Protein AF-0000000067761133 (afdb_homodimer)

Radius of gyration: 25.29 Å; Cα contacts (8 Å, |Δi|>4): 542; chains: 2; bounding box: 42×92×56 Å

Structure (mmCIF, N/CA/C/O backbone):
data_AF-0000000067761133-model_v1
#
loop_
_entity.id
_entity.type
_entity.pdbx_description
1 polymer 'CASP-like protein'
#
loop_
_atom_site.group_PDB
_atom_site.id
_atom_site.type_symbol
_atom_site.label_atom_id
_atom_site.label_alt_id
_atom_site.label_comp_id
_atom_site.label_asym_id
_atom_site.label_entity_id
_atom_site.label_seq_id
_atom_site.pdbx_PDB_ins_code
_atom_site.Cartn_x
_atom_site.Cartn_y
_atom_site.Cartn_z
_atom_site.occupancy
_atom_site.B_iso_or_equiv
_atom_site.auth_seq_id
_atom_site.auth_comp_id
_atom_site.auth_asym_id
_atom_site.auth_atom_id
_atom_site.pdbx_PDB_model_num
ATOM 1 N N . MET A 1 1 ? 1.058 47.219 34.031 1 55.81 1 MET A N 1
ATOM 2 C CA . MET A 1 1 ? 2.361 46.844 33.5 1 55.81 1 MET A CA 1
ATOM 3 C C . MET A 1 1 ? 2.658 45.375 33.75 1 55.81 1 MET A C 1
ATOM 5 O O . MET A 1 1 ? 3.236 44.688 32.906 1 55.81 1 MET A O 1
ATOM 9 N N . MET A 1 2 ? 2.248 44.812 34.844 1 62.28 2 MET A N 1
ATOM 10 C CA . MET A 1 2 ? 2.594 43.469 35.281 1 62.28 2 MET A CA 1
ATOM 11 C C . MET A 1 2 ? 1.785 42.438 34.5 1 62.28 2 MET A C 1
ATOM 13 O O . MET A 1 2 ? 2.305 41.375 34.156 1 62.28 2 MET A O 1
ATOM 17 N N . LYS A 1 3 ? 0.578 42.625 34.188 1 67.19 3 LYS A N 1
ATOM 18 C CA . LYS A 1 3 ? -0.243 41.688 33.469 1 67.19 3 LYS A CA 1
ATOM 19 C C . LYS A 1 3 ? 0.212 41.531 32 1 67.19 3 LYS A C 1
ATOM 21 O O . LYS A 1 3 ? 0.227 40.438 31.453 1 67.19 3 LYS A O 1
ATOM 26 N N . ALA A 1 4 ? 0.588 42.594 31.406 1 67.94 4 ALA A N 1
ATOM 27 C CA . ALA A 1 4 ? 1.084 42.562 30.031 1 67.94 4 ALA A CA 1
ATOM 28 C C . ALA A 1 4 ? 2.387 41.781 29.938 1 67.94 4 ALA A C 1
ATOM 30 O O . ALA A 1 4 ? 2.598 41.031 28.984 1 67.94 4 ALA A O 1
ATOM 31 N N . VAL A 1 5 ? 3.203 41.875 30.953 1 64.62 5 VAL A N 1
ATOM 32 C CA . VAL A 1 5 ? 4.48 41.188 30.969 1 64.62 5 VAL A CA 1
ATOM 33 C C . VAL A 1 5 ? 4.246 39.688 31.156 1 64.62 5 VAL A C 1
ATOM 35 O O . VAL A 1 5 ? 4.918 38.875 30.531 1 64.62 5 VAL A O 1
ATOM 38 N N . SER A 1 6 ? 3.18 39.281 31.844 1 66.44 6 SER A N 1
ATOM 39 C CA . SER A 1 6 ? 2.912 37.875 32.094 1 66.44 6 SER A CA 1
ATOM 40 C C . SER A 1 6 ? 2.365 37.188 30.844 1 66.44 6 SER A C 1
ATOM 42 O O . SER A 1 6 ? 2.699 36.031 30.562 1 66.44 6 SER A O 1
ATOM 44 N N . ILE A 1 7 ? 1.534 37.969 30.141 1 65.88 7 ILE A N 1
ATOM 45 C CA . ILE A 1 7 ? 0.991 37.406 28.906 1 65.88 7 ILE A CA 1
ATOM 46 C C . ILE A 1 7 ? 2.104 37.281 27.859 1 65.88 7 ILE A C 1
ATOM 48 O O . ILE A 1 7 ? 2.182 36.281 27.156 1 65.88 7 ILE A O 1
ATOM 52 N N . GLU A 1 8 ? 2.924 38.344 27.812 1 60.81 8 GLU A N 1
ATOM 53 C CA . GLU A 1 8 ? 4.059 38.281 26.891 1 60.81 8 GLU A CA 1
ATOM 54 C C . GLU A 1 8 ? 5.027 37.188 27.281 1 60.81 8 GLU A C 1
ATOM 56 O O . GLU A 1 8 ? 5.562 36.5 26.422 1 60.81 8 GLU A O 1
ATOM 61 N N . SER A 1 9 ? 5.23 37 28.594 1 63.69 9 SER A N 1
ATOM 62 C CA . SER A 1 9 ? 6.098 35.938 29.078 1 63.69 9 SER A CA 1
ATOM 63 C C . SER A 1 9 ? 5.492 34.562 28.828 1 63.69 9 SER A C 1
ATOM 65 O O . SER A 1 9 ? 6.203 33.625 28.469 1 63.69 9 SER A O 1
ATOM 67 N N . GLY A 1 10 ? 4.203 34.406 28.906 1 57.81 10 GLY A N 1
ATOM 68 C CA . GLY A 1 10 ? 3.514 33.156 28.641 1 57.81 10 GLY A CA 1
ATOM 69 C C . GLY A 1 10 ? 3.527 32.781 27.172 1 57.81 10 GLY A C 1
ATOM 70 O O . GLY A 1 10 ? 3.744 31.609 26.828 1 57.81 10 GLY A O 1
ATOM 71 N N . GLU A 1 11 ? 3.236 33.844 26.422 1 59.97 11 GLU A N 1
ATOM 72 C CA . GLU A 1 11 ? 3.297 33.625 24.969 1 59.97 11 GLU A CA 1
ATOM 73 C C . GLU A 1 11 ? 4.719 33.312 24.516 1 59.97 11 GLU A C 1
ATOM 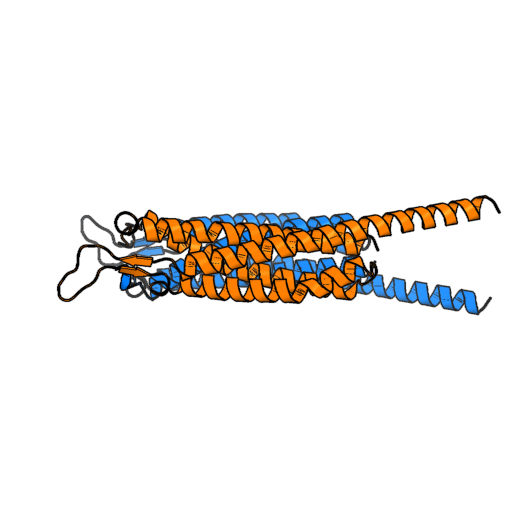75 O O . GLU A 1 11 ? 4.926 32.469 23.641 1 59.97 11 GLU A O 1
ATOM 80 N N . ALA A 1 12 ? 5.645 34.031 25.141 1 60.53 12 ALA A N 1
ATOM 81 C CA . ALA A 1 12 ? 7.055 33.781 24.859 1 60.53 12 ALA A CA 1
ATOM 82 C C . ALA A 1 12 ? 7.453 32.375 25.328 1 60.53 12 ALA A C 1
ATOM 84 O O . ALA A 1 12 ? 8.188 31.672 24.625 1 60.53 12 ALA A O 1
ATOM 85 N N . SER A 1 13 ? 6.996 31.984 26.484 1 58.62 13 SER A N 1
ATOM 86 C CA . SER A 1 13 ? 7.305 30.656 27 1 58.62 13 SER A CA 1
ATOM 87 C C . SER A 1 13 ? 6.668 29.562 26.141 1 58.62 13 SER A C 1
ATOM 8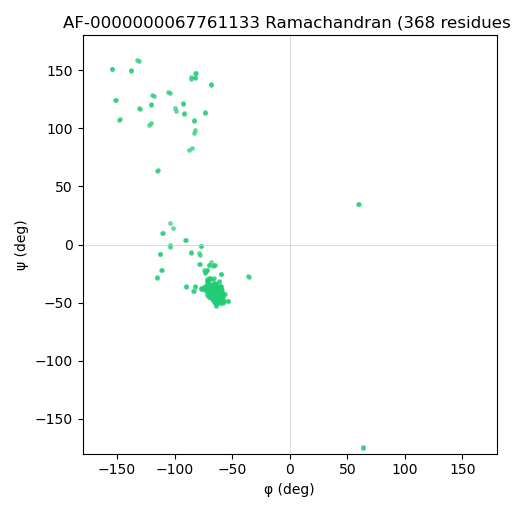9 O O . SER A 1 13 ? 7.293 28.531 25.875 1 58.62 13 SER A O 1
ATOM 91 N N . LYS A 1 14 ? 5.449 29.812 25.734 1 61.28 14 LYS A N 1
ATOM 92 C CA . LYS A 1 14 ? 4.785 28.859 24.844 1 61.28 14 LYS A CA 1
ATOM 93 C C . LYS A 1 14 ? 5.477 28.812 23.484 1 61.28 14 LYS A C 1
ATOM 95 O O . LYS A 1 14 ? 5.641 27.734 22.906 1 61.28 14 LYS A O 1
ATOM 100 N N . ALA A 1 15 ? 5.875 29.938 23.094 1 59.31 15 ALA A N 1
ATOM 101 C CA . ALA A 1 15 ? 6.594 29.984 21.828 1 59.31 15 ALA A CA 1
ATOM 102 C C . ALA A 1 15 ? 7.934 29.266 21.922 1 59.31 15 ALA A C 1
ATOM 104 O O . ALA A 1 15 ? 8.312 28.516 21.016 1 59.31 15 ALA A O 1
ATOM 105 N N . ILE A 1 16 ? 8.648 29.5 23.016 1 57.94 16 ILE A N 1
ATOM 106 C CA . ILE A 1 16 ? 9.922 28.812 23.25 1 57.94 16 ILE A CA 1
ATOM 107 C C . ILE A 1 16 ? 9.695 27.312 23.359 1 57.94 16 ILE A C 1
ATOM 109 O O . ILE A 1 16 ? 10.469 26.516 22.828 1 57.94 16 ILE A O 1
ATOM 113 N N . GLY A 1 17 ? 8.609 26.938 23.953 1 60.06 17 GLY A N 1
ATOM 114 C CA . GLY A 1 17 ? 8.242 25.547 24.062 1 60.06 17 GLY A CA 1
ATOM 115 C C . GLY A 1 17 ? 7.883 24.906 22.75 1 60.06 17 GLY A C 1
ATOM 116 O O . GLY A 1 17 ? 8.281 23.766 22.469 1 60.06 17 GLY A O 1
ATOM 117 N N . HIS A 1 18 ? 7.258 25.703 21.922 1 66.56 18 HIS A N 1
ATOM 118 C CA . HIS A 1 18 ? 6.871 25.203 20.609 1 66.56 18 HIS A CA 1
ATOM 119 C C . HIS A 1 18 ? 8.086 25.016 19.703 1 66.56 18 HIS A C 1
ATOM 121 O O . HIS A 1 18 ? 8.18 24.031 18.969 1 66.56 18 HIS A O 1
ATOM 127 N N . HIS A 1 19 ? 9.047 25.875 19.953 1 69.5 19 HIS A N 1
ATOM 128 C CA . HIS A 1 19 ? 10.25 25.797 19.125 1 69.5 19 HIS A CA 1
ATOM 129 C C . HIS A 1 19 ? 11.07 24.562 19.469 1 69.5 19 HIS A C 1
ATOM 131 O O . HIS A 1 19 ? 11.57 23.875 18.562 1 69.5 19 HIS A O 1
ATOM 137 N N . GLY A 1 20 ? 11.172 24.344 20.75 1 74.44 20 GLY A N 1
ATOM 138 C CA . GLY A 1 20 ? 11.898 23.156 21.188 1 74.44 20 GLY A CA 1
ATOM 139 C C . GLY A 1 20 ? 11.25 21.859 20.766 1 74.44 20 GLY A C 1
ATOM 140 O O . GLY A 1 20 ? 11.938 20.938 20.328 1 74.44 20 GLY A O 1
ATOM 141 N N . VAL A 1 21 ? 10.008 21.859 20.828 1 78.38 21 VAL A N 1
ATOM 142 C CA . VAL A 1 21 ? 9.273 20.656 20.453 1 78.38 21 VAL A CA 1
ATOM 143 C C . VAL A 1 21 ? 9.375 20.438 18.953 1 78.38 21 VAL A C 1
ATOM 145 O O . VAL A 1 21 ? 9.586 19.312 18.484 1 78.38 21 VAL A O 1
ATOM 148 N N . ASN A 1 22 ? 9.375 21.469 18.266 1 81.88 22 ASN A N 1
ATOM 149 C CA . ASN A 1 22 ? 9.469 21.359 16.812 1 81.88 22 ASN A CA 1
ATOM 150 C C . ASN A 1 22 ? 10.867 20.938 16.375 1 81.88 22 ASN A C 1
ATOM 152 O O . ASN A 1 22 ? 11.016 20.188 15.391 1 81.88 22 ASN A O 1
ATOM 156 N N . ARG A 1 23 ? 11.812 21.438 17.156 1 83.44 23 ARG A N 1
ATOM 157 C CA . ARG A 1 23 ? 13.164 20.984 16.859 1 83.44 23 ARG A CA 1
ATOM 158 C C . ARG A 1 23 ? 13.32 19.5 17.109 1 83.44 23 ARG A C 1
ATOM 160 O O . ARG A 1 23 ? 13.93 18.781 16.312 1 83.44 23 ARG A O 1
ATOM 167 N N . GLY A 1 24 ? 12.781 19.031 18.156 1 86.81 24 GLY A N 1
ATOM 168 C CA . GLY A 1 24 ? 12.789 17.609 18.453 1 86.81 24 GLY A CA 1
ATOM 169 C C . GLY A 1 24 ? 12.07 16.781 17.406 1 86.81 24 GLY A C 1
ATOM 170 O O . GLY A 1 24 ? 12.547 15.719 17.016 1 86.81 24 GLY A O 1
ATOM 171 N N . LEU A 1 25 ? 10.969 17.297 16.953 1 88.5 25 LEU A N 1
ATOM 172 C CA . LEU A 1 25 ? 10.211 16.609 15.906 1 88.5 25 LEU A CA 1
ATOM 173 C C . LEU A 1 25 ? 11.016 16.547 14.609 1 88.5 25 LEU A C 1
ATOM 175 O O . LEU A 1 25 ? 10.977 15.531 13.906 1 88.5 25 LEU A O 1
ATOM 179 N N . SER A 1 26 ? 11.703 17.547 14.43 1 87.94 26 SER A N 1
ATOM 180 C CA . SER A 1 26 ? 12.5 17.594 13.203 1 87.94 26 SER A CA 1
ATOM 181 C C . SER A 1 26 ? 13.68 16.625 13.281 1 87.94 26 SER A C 1
ATOM 183 O O . SER A 1 26 ? 14.062 16.031 12.281 1 87.94 26 SER A O 1
ATOM 185 N N . VAL A 1 27 ? 14.281 16.5 14.445 1 90.75 27 VAL A N 1
ATOM 186 C CA . VAL A 1 27 ? 15.359 15.539 14.633 1 90.75 27 VAL A CA 1
ATOM 187 C C . VAL A 1 27 ? 14.828 14.125 14.445 1 90.75 27 VAL A C 1
ATOM 189 O O . VAL A 1 27 ? 15.461 13.297 13.789 1 90.75 27 VAL A O 1
ATOM 192 N N . PHE A 1 28 ? 13.688 13.836 14.984 1 93.25 28 PHE A N 1
ATOM 193 C CA . PHE A 1 28 ? 13.055 12.531 14.828 1 93.25 28 PHE A CA 1
ATOM 194 C C . PHE A 1 28 ? 12.734 12.258 13.367 1 93.25 28 PHE A C 1
ATOM 196 O O . PHE A 1 28 ? 12.875 11.125 12.898 1 93.25 28 PHE A O 1
ATOM 203 N N . ASP A 1 29 ? 12.289 13.281 12.75 1 93.44 29 ASP A N 1
ATOM 204 C CA . ASP A 1 29 ? 12.031 13.172 11.32 1 93.44 29 ASP A CA 1
ATOM 205 C C . ASP A 1 29 ? 13.289 12.734 10.562 1 93.44 29 ASP A C 1
ATOM 207 O O . ASP A 1 29 ? 13.242 11.82 9.75 1 93.44 29 ASP A O 1
ATOM 211 N N . LEU A 1 30 ? 14.43 13.297 10.914 1 94.31 30 LEU A N 1
ATOM 212 C CA . LEU A 1 30 ? 15.695 12.984 10.266 1 94.31 30 LEU A CA 1
ATOM 213 C C . LEU A 1 30 ? 16.109 11.539 10.531 1 94.31 30 LEU A C 1
ATOM 215 O O . LEU A 1 30 ? 16.516 10.828 9.617 1 94.31 30 LEU A O 1
ATOM 219 N N . ILE A 1 31 ? 15.977 11.094 11.695 1 96.38 31 ILE A N 1
ATOM 220 C CA . ILE A 1 31 ? 16.344 9.742 12.078 1 96.38 31 ILE A CA 1
ATOM 221 C C . ILE A 1 31 ? 15.461 8.734 11.336 1 96.38 31 ILE A C 1
ATOM 223 O O . ILE A 1 31 ? 15.961 7.746 10.797 1 96.38 31 ILE A O 1
ATOM 227 N N . LEU A 1 32 ? 14.195 9.008 11.297 1 97.19 32 LEU A N 1
ATOM 228 C CA . LEU A 1 32 ? 13.266 8.102 10.633 1 97.19 32 LEU A CA 1
ATOM 229 C C . LEU A 1 32 ? 13.578 8.008 9.141 1 97.19 32 LEU A C 1
ATOM 231 O O . LEU A 1 32 ? 13.469 6.934 8.555 1 97.19 32 LEU A O 1
ATOM 235 N N . ARG A 1 33 ? 13.938 9.102 8.57 1 97.62 33 ARG A N 1
ATOM 236 C CA . ARG A 1 33 ? 14.273 9.086 7.148 1 97.62 33 ARG A CA 1
ATOM 237 C C . ARG A 1 33 ? 15.523 8.258 6.887 1 97.62 33 ARG A C 1
ATOM 239 O O . ARG A 1 33 ? 15.586 7.508 5.906 1 97.62 33 ARG A O 1
ATOM 246 N N . ILE A 1 34 ? 16.453 8.312 7.773 1 97.38 34 ILE A N 1
ATOM 247 C CA . ILE A 1 34 ? 17.688 7.527 7.633 1 97.38 34 ILE A CA 1
ATOM 248 C C . ILE A 1 34 ? 17.359 6.043 7.801 1 97.38 34 ILE A C 1
ATOM 250 O O . ILE A 1 34 ? 17.828 5.207 7.023 1 97.38 34 ILE A O 1
ATOM 254 N N . VAL A 1 35 ? 16.578 5.715 8.766 1 97.75 35 VAL A N 1
ATOM 255 C CA . VAL A 1 35 ? 16.156 4.332 8.984 1 97.75 35 VAL A CA 1
ATOM 256 C C . VAL A 1 35 ? 15.422 3.811 7.75 1 97.75 35 VAL A C 1
ATOM 258 O O . VAL A 1 35 ? 15.656 2.682 7.316 1 97.75 35 VAL A O 1
ATOM 261 N N . ALA A 1 36 ? 14.547 4.641 7.211 1 98.56 36 ALA A N 1
ATOM 262 C CA . ALA A 1 36 ? 13.789 4.246 6.027 1 98.56 36 ALA A CA 1
ATOM 263 C C . ALA A 1 36 ? 14.711 4.066 4.824 1 98.56 36 ALA A C 1
ATOM 265 O O . ALA A 1 36 ? 14.492 3.18 3.994 1 98.56 36 ALA A O 1
ATOM 266 N N . ILE A 1 37 ? 15.727 4.852 4.688 1 98.62 37 ILE A N 1
ATOM 267 C CA . ILE A 1 37 ? 16.719 4.711 3.629 1 98.62 37 ILE A CA 1
ATOM 268 C C . ILE A 1 37 ? 17.422 3.361 3.756 1 98.62 37 ILE A C 1
ATOM 270 O O . ILE A 1 37 ? 17.516 2.607 2.785 1 98.62 37 ILE A O 1
ATOM 274 N N . VAL A 1 38 ? 17.844 3.062 4.953 1 98.5 38 VAL A N 1
ATOM 275 C CA . VAL A 1 38 ? 18.547 1.802 5.191 1 98.5 38 VAL A CA 1
ATOM 276 C C . VAL A 1 38 ? 17.594 0.632 4.926 1 98.5 38 VAL A C 1
ATOM 278 O O . VAL A 1 38 ? 17.984 -0.354 4.293 1 98.5 38 VAL A O 1
ATOM 281 N N . GLY A 1 39 ? 16.391 0.746 5.391 1 98.5 39 GLY A N 1
ATOM 282 C CA . GLY A 1 39 ? 15.406 -0.309 5.172 1 98.5 39 GLY A CA 1
ATOM 283 C C . GLY A 1 39 ? 15.125 -0.571 3.705 1 98.5 39 GLY A C 1
ATOM 284 O O . GLY A 1 39 ? 15.133 -1.722 3.264 1 98.5 39 GLY A O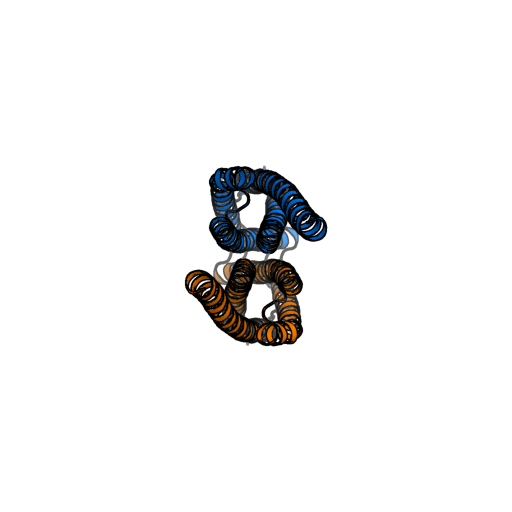 1
ATOM 285 N N . THR A 1 40 ? 14.844 0.483 2.943 1 98.69 40 THR A N 1
ATOM 286 C CA . THR A 1 40 ? 14.531 0.328 1.527 1 98.69 40 THR A CA 1
ATOM 287 C C . THR A 1 40 ? 15.75 -0.153 0.75 1 98.69 40 THR A C 1
ATOM 289 O O . THR A 1 40 ? 15.633 -0.983 -0.153 1 98.69 40 THR A O 1
ATOM 292 N N . LEU A 1 41 ? 16.906 0.333 1.086 1 98.62 41 LEU A N 1
ATOM 293 C CA . LEU A 1 41 ? 18.125 -0.093 0.42 1 98.62 41 LEU A CA 1
ATOM 294 C C . LEU A 1 41 ? 18.422 -1.563 0.705 1 98.62 41 LEU A C 1
ATOM 296 O O . LEU A 1 41 ? 18.703 -2.334 -0.215 1 98.62 41 LEU A O 1
ATOM 300 N N . ALA A 1 42 ? 18.359 -1.909 1.983 1 98.38 42 ALA A N 1
ATOM 301 C CA . ALA A 1 42 ? 18.609 -3.297 2.371 1 98.38 42 ALA A CA 1
ATOM 302 C C . ALA A 1 42 ? 17.609 -4.234 1.692 1 98.38 42 ALA A C 1
ATOM 304 O O . ALA A 1 42 ? 17.984 -5.316 1.231 1 98.38 42 ALA A O 1
ATOM 305 N N . GLY A 1 43 ? 16.328 -3.846 1.634 1 98.56 43 GLY A N 1
ATOM 306 C CA . GLY A 1 43 ? 15.32 -4.641 0.956 1 98.56 43 GLY A CA 1
ATOM 307 C C . GLY A 1 43 ? 15.594 -4.82 -0.525 1 98.56 43 GLY A C 1
ATOM 308 O O . GLY A 1 43 ? 15.508 -5.934 -1.049 1 98.56 43 GLY A O 1
ATOM 309 N N . ALA A 1 44 ? 15.938 -3.73 -1.177 1 98.56 44 ALA A N 1
ATOM 310 C CA . ALA A 1 44 ? 16.219 -3.773 -2.609 1 98.56 44 ALA A CA 1
ATOM 311 C C . ALA A 1 44 ? 17.422 -4.656 -2.908 1 98.56 44 ALA A C 1
ATOM 313 O O . ALA A 1 44 ? 17.375 -5.492 -3.816 1 98.56 44 ALA A O 1
ATOM 314 N N . VAL A 1 45 ? 18.469 -4.508 -2.143 1 98.25 45 VAL A N 1
ATOM 315 C CA . VAL A 1 45 ? 19.703 -5.262 -2.363 1 98.25 45 VAL A CA 1
ATOM 316 C C . VAL A 1 45 ? 19.453 -6.742 -2.076 1 98.25 45 VAL A C 1
ATOM 318 O O . VAL A 1 45 ? 19.844 -7.605 -2.867 1 98.25 45 VAL A O 1
ATOM 321 N N . ALA A 1 46 ? 18.781 -7.039 -0.976 1 98.19 46 ALA A N 1
ATOM 322 C CA . ALA A 1 46 ? 18.516 -8.43 -0.604 1 98.19 46 ALA A CA 1
ATOM 323 C C . ALA A 1 46 ? 17.656 -9.125 -1.66 1 98.19 46 ALA A C 1
ATOM 325 O O . ALA A 1 46 ? 17.953 -10.25 -2.061 1 98.19 46 ALA A O 1
ATOM 326 N N . MET A 1 47 ? 16.625 -8.516 -2.158 1 98.25 47 MET A N 1
ATOM 327 C CA . MET A 1 47 ? 15.781 -9.109 -3.193 1 98.25 47 MET A CA 1
ATOM 328 C C . MET A 1 47 ? 16.531 -9.188 -4.52 1 98.25 47 MET A C 1
ATOM 330 O O . MET A 1 47 ? 16.484 -10.21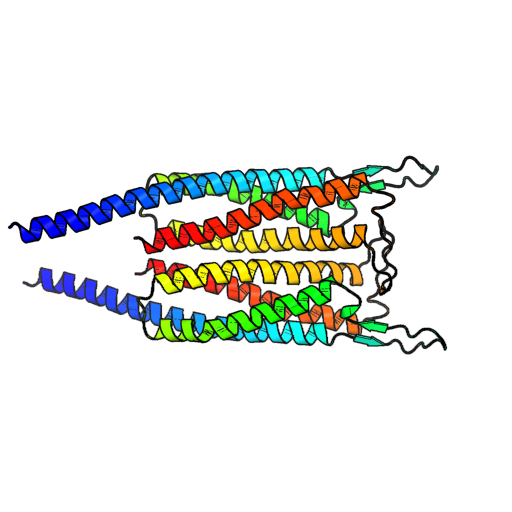9 -5.203 1 98.25 47 MET A O 1
ATOM 334 N N . GLY A 1 48 ? 17.188 -8.109 -4.832 1 97.88 48 GLY A N 1
ATOM 335 C CA . GLY A 1 48 ? 17.859 -8.023 -6.113 1 97.88 48 GLY A CA 1
ATOM 336 C C . GLY A 1 48 ? 19 -9.023 -6.254 1 97.88 48 GLY A C 1
ATOM 337 O O . GLY A 1 48 ? 19.469 -9.281 -7.363 1 97.88 48 GLY A O 1
ATOM 338 N N . THR A 1 49 ? 19.438 -9.531 -5.117 1 96.69 49 THR A N 1
ATOM 339 C CA . THR A 1 49 ? 20.516 -10.516 -5.152 1 96.69 49 THR A CA 1
ATOM 340 C C . THR A 1 49 ? 20 -11.898 -4.758 1 96.69 49 THR A C 1
ATOM 342 O O . THR A 1 49 ? 20.797 -12.82 -4.539 1 96.69 49 THR A O 1
ATOM 345 N N . ALA A 1 50 ? 18.734 -12.07 -4.656 1 96.75 50 ALA A N 1
ATOM 346 C CA . ALA A 1 50 ? 18.141 -13.359 -4.301 1 96.75 50 ALA A CA 1
ATOM 347 C C . ALA A 1 50 ? 18.219 -14.344 -5.465 1 96.75 50 ALA A C 1
ATOM 349 O O . ALA A 1 50 ? 17.656 -14.102 -6.531 1 96.75 50 ALA A O 1
ATOM 350 N N . GLU A 1 51 ? 18.969 -15.344 -5.305 1 94.81 51 GLU A N 1
ATOM 351 C CA . GLU A 1 51 ? 19.125 -16.391 -6.309 1 94.81 51 GLU A CA 1
ATOM 352 C C . GLU A 1 51 ? 19.547 -17.719 -5.668 1 94.81 51 GLU A C 1
ATOM 354 O O . GLU A 1 51 ? 20.094 -17.734 -4.57 1 94.81 51 GLU A O 1
ATOM 359 N N . GLN A 1 52 ? 19.141 -18.734 -6.332 1 93.81 52 GLN A N 1
ATOM 360 C CA . GLN A 1 52 ? 19.516 -20.078 -5.93 1 93.81 52 GLN A CA 1
ATOM 361 C C . GLN A 1 52 ? 19.578 -21.016 -7.133 1 93.81 52 GLN A C 1
ATOM 363 O O . GLN A 1 52 ? 18.625 -21.078 -7.918 1 93.81 52 GLN A O 1
ATOM 368 N N . THR A 1 53 ? 20.703 -21.625 -7.277 1 90.81 53 THR A N 1
ATOM 369 C CA . THR A 1 53 ? 20.859 -22.656 -8.297 1 90.81 53 THR A CA 1
ATOM 370 C C . THR A 1 53 ? 20.875 -24.047 -7.664 1 90.81 53 THR A C 1
ATOM 372 O O . THR A 1 53 ? 21.562 -24.266 -6.668 1 90.81 53 THR A O 1
ATOM 375 N N . LEU A 1 54 ? 20.031 -24.922 -8.281 1 87.12 54 LEU A N 1
ATOM 376 C CA . LEU A 1 54 ? 19.984 -26.281 -7.758 1 87.12 54 LEU A CA 1
ATOM 377 C C . LEU A 1 54 ? 21.125 -27.125 -8.312 1 87.12 54 LEU A C 1
ATOM 379 O O . LEU A 1 54 ? 21.578 -26.891 -9.438 1 87.12 54 LEU A O 1
ATOM 383 N N . PRO A 1 55 ? 21.641 -27.984 -7.484 1 78.94 55 PRO A N 1
ATOM 384 C CA . PRO A 1 55 ? 22.797 -28.781 -7.902 1 78.94 55 PRO A CA 1
ATOM 385 C C . PRO A 1 55 ? 22.469 -29.766 -9.016 1 78.94 55 PRO A C 1
ATOM 387 O O . PRO A 1 55 ? 23.375 -30.297 -9.664 1 78.94 55 PRO A O 1
ATOM 390 N N . PHE A 1 56 ? 21.219 -30 -9.125 1 71.75 56 PHE A N 1
ATOM 391 C CA . PHE A 1 56 ? 20.859 -30.953 -10.164 1 71.75 56 PHE A CA 1
ATOM 392 C C . PHE A 1 56 ? 20.797 -30.266 -11.523 1 71.75 56 PHE A C 1
ATOM 394 O O . PHE A 1 56 ? 20.109 -29.25 -11.68 1 71.75 56 PHE A O 1
ATOM 401 N N . VAL A 1 57 ? 21.938 -30.453 -12.242 1 66.38 57 VAL A N 1
ATOM 402 C CA . VAL A 1 57 ? 22.016 -29.875 -13.578 1 66.38 57 VAL A CA 1
ATOM 403 C C . VAL A 1 57 ? 21.719 -30.953 -14.625 1 66.38 57 VAL A C 1
ATOM 405 O O . VAL A 1 57 ? 22.172 -32.094 -14.5 1 66.38 57 VAL A O 1
ATOM 408 N N . THR A 1 58 ? 20.656 -30.641 -15.281 1 63.88 58 THR A N 1
ATOM 409 C CA . THR A 1 58 ? 20.594 -31.469 -16.484 1 63.88 58 THR A CA 1
ATOM 410 C C . THR A 1 58 ? 21.391 -30.828 -17.625 1 63.88 58 THR A C 1
ATOM 412 O O . THR A 1 58 ? 21.797 -29.672 -17.531 1 63.88 58 THR A O 1
ATOM 415 N N . GLN A 1 59 ? 22.125 -31.656 -18.547 1 57.31 59 GLN A N 1
ATOM 416 C CA . GLN A 1 59 ? 22.906 -31.156 -19.672 1 57.31 59 GLN A CA 1
ATOM 417 C C . GLN A 1 59 ? 22.219 -29.938 -20.297 1 57.31 59 GLN A C 1
ATOM 419 O O . GLN A 1 59 ? 22.891 -29.031 -20.781 1 57.31 59 GLN A O 1
ATOM 424 N N . LEU A 1 60 ? 20.891 -29.766 -20.219 1 60.34 60 LEU A N 1
ATOM 425 C CA . LEU A 1 60 ? 20.141 -28.781 -20.984 1 60.34 60 LEU A CA 1
ATOM 426 C C . LEU A 1 60 ? 19.5 -27.734 -20.078 1 60.34 60 LEU A C 1
ATOM 428 O O . LEU A 1 60 ? 19.297 -26.594 -20.469 1 60.34 60 LEU A O 1
ATOM 432 N N . VAL A 1 61 ? 19.234 -28.25 -18.844 1 66.62 61 VAL A N 1
ATOM 433 C CA . VAL A 1 61 ? 18.438 -27.328 -18.047 1 66.62 61 VAL A CA 1
ATOM 434 C C . VAL A 1 61 ? 19.078 -27.172 -16.656 1 66.62 61 VAL A C 1
ATOM 436 O O . VAL A 1 61 ? 19.422 -28.156 -16 1 66.62 61 VAL A O 1
ATOM 439 N N . GLN A 1 62 ? 19.469 -25.953 -16.422 1 69.88 62 GLN A N 1
ATOM 440 C CA . GLN A 1 62 ? 19.828 -25.609 -15.055 1 69.88 62 GLN A CA 1
ATOM 441 C C . GLN A 1 62 ? 18.641 -25.031 -14.289 1 69.88 62 GLN A C 1
ATOM 443 O O . GLN A 1 62 ? 18.047 -24.031 -14.719 1 69.88 62 GLN A O 1
ATOM 448 N N . PHE A 1 63 ? 18.344 -25.766 -13.164 1 81.38 63 PHE A N 1
ATOM 449 C CA . PHE A 1 63 ? 17.234 -25.344 -12.336 1 81.38 63 PHE A CA 1
ATOM 450 C C . PHE A 1 63 ? 17.672 -24.25 -11.367 1 81.38 63 PHE A C 1
ATOM 452 O O . PHE A 1 63 ? 18.531 -24.469 -10.516 1 81.38 63 PHE A O 1
ATOM 459 N N . SER A 1 64 ? 17.234 -23.094 -11.656 1 88.75 64 SER A N 1
ATOM 460 C CA . SER A 1 64 ? 17.578 -21.953 -10.805 1 88.75 64 SER A CA 1
ATOM 461 C C . SER A 1 64 ? 16.375 -21.047 -10.586 1 88.75 64 SER A C 1
ATOM 463 O O . SER A 1 64 ? 15.438 -21.047 -11.383 1 88.75 64 SER A O 1
ATOM 465 N N . ALA A 1 65 ? 16.391 -20.469 -9.516 1 92.88 65 ALA A N 1
ATOM 466 C CA . ALA A 1 65 ? 15.438 -19.422 -9.195 1 92.88 65 ALA A CA 1
ATOM 467 C C . ALA A 1 65 ? 16.141 -18.109 -8.906 1 92.88 65 ALA A C 1
ATOM 469 O O . ALA A 1 65 ? 17.141 -18.062 -8.172 1 92.88 65 ALA A O 1
ATOM 470 N N . GLN A 1 66 ? 15.695 -17.078 -9.578 1 95.56 66 GLN A N 1
ATOM 471 C CA . GLN A 1 66 ? 16.219 -15.734 -9.398 1 95.56 66 GLN A CA 1
ATOM 472 C C . GLN A 1 66 ? 15.094 -14.719 -9.242 1 95.56 66 GLN A C 1
ATOM 474 O O . GLN A 1 66 ? 13.977 -14.953 -9.695 1 95.56 66 GLN A O 1
ATOM 479 N N . TYR A 1 67 ? 15.445 -13.602 -8.648 1 94.56 67 TYR A N 1
ATOM 480 C CA . TYR A 1 67 ? 14.422 -12.594 -8.398 1 94.56 67 TYR A CA 1
ATOM 481 C C . TYR A 1 67 ? 13.789 -12.133 -9.703 1 94.56 67 TYR A C 1
ATOM 483 O O . TYR A 1 67 ? 12.586 -11.828 -9.75 1 94.56 67 TYR A O 1
ATOM 491 N N . ASP A 1 68 ? 14.547 -12.031 -10.805 1 95 68 ASP A N 1
ATOM 492 C CA . ASP A 1 68 ? 14.062 -11.484 -12.062 1 95 68 ASP A CA 1
ATOM 493 C C . ASP A 1 68 ? 13.18 -12.484 -12.805 1 95 68 ASP A C 1
ATOM 495 O O . ASP A 1 68 ? 12.641 -12.18 -13.867 1 95 68 ASP A O 1
ATOM 499 N N . ASP A 1 69 ? 13 -13.695 -12.25 1 95.94 69 ASP A N 1
ATOM 500 C CA . ASP A 1 69 ? 12.016 -14.648 -12.742 1 95.94 69 ASP A CA 1
ATOM 501 C C . ASP A 1 69 ? 10.594 -14.18 -12.43 1 95.94 69 ASP A C 1
ATOM 503 O O . ASP A 1 69 ? 9.625 -14.688 -13.008 1 95.94 69 ASP A O 1
ATOM 507 N N . PHE A 1 70 ? 10.484 -13.258 -11.516 1 97 70 PHE A N 1
ATOM 508 C CA . PHE A 1 70 ? 9.188 -12.773 -11.055 1 97 70 PHE A CA 1
ATOM 509 C C . PHE A 1 70 ? 9.062 -11.273 -11.297 1 97 70 PHE A C 1
ATOM 511 O O . PHE A 1 70 ? 9.805 -10.477 -10.727 1 97 70 PHE A O 1
ATOM 518 N N . ASP A 1 71 ? 8.102 -10.82 -12.062 1 96.62 71 ASP A N 1
ATOM 519 C CA . ASP A 1 71 ? 7.859 -9.414 -12.359 1 96.62 71 ASP A CA 1
ATOM 520 C C . ASP A 1 71 ? 7.582 -8.625 -11.086 1 96.62 71 ASP A C 1
ATOM 522 O O . ASP A 1 71 ? 8.008 -7.473 -10.953 1 96.62 71 ASP A O 1
ATOM 526 N N . THR A 1 72 ? 6.887 -9.273 -10.164 1 97.75 72 THR A N 1
ATOM 527 C CA . THR A 1 72 ? 6.547 -8.609 -8.906 1 97.75 72 THR A CA 1
ATOM 528 C C . THR A 1 72 ? 7.805 -8.312 -8.102 1 97.75 72 THR A C 1
ATOM 530 O O . THR A 1 72 ? 7.891 -7.277 -7.43 1 97.75 72 THR A O 1
ATOM 533 N N . PHE A 1 73 ? 8.805 -9.141 -8.148 1 98.44 73 PHE A N 1
ATOM 534 C CA . PHE A 1 73 ? 10.055 -8.922 -7.426 1 98.44 73 PHE A CA 1
ATOM 535 C C . PHE A 1 73 ? 10.883 -7.832 -8.102 1 98.44 73 PHE A C 1
ATOM 537 O O . PHE A 1 73 ? 11.516 -7.02 -7.422 1 98.44 73 PHE A O 1
ATOM 544 N N . LYS A 1 74 ? 10.875 -7.797 -9.391 1 98.25 74 LYS A N 1
ATOM 545 C CA . LYS A 1 74 ? 11.523 -6.699 -10.094 1 98.25 74 LYS A CA 1
ATOM 546 C C . LYS A 1 74 ? 10.906 -5.355 -9.719 1 98.25 74 LYS A C 1
ATOM 548 O O . LYS A 1 74 ? 11.617 -4.383 -9.469 1 98.25 74 LYS A O 1
ATOM 553 N N . LEU A 1 75 ? 9.602 -5.344 -9.703 1 98.12 75 LEU A N 1
ATOM 554 C CA . LEU A 1 75 ? 8.898 -4.125 -9.312 1 98.12 75 LEU A CA 1
ATOM 555 C C . LEU A 1 75 ? 9.266 -3.725 -7.887 1 98.12 75 LEU A C 1
ATOM 557 O O . LEU A 1 75 ? 9.477 -2.541 -7.605 1 98.12 75 LEU A O 1
ATOM 561 N N . PHE A 1 76 ? 9.266 -4.711 -7.047 1 98.69 76 PHE A N 1
ATOM 562 C CA . PHE A 1 76 ? 9.648 -4.465 -5.664 1 98.69 76 PHE A CA 1
ATOM 563 C C . PHE A 1 76 ? 11.008 -3.781 -5.586 1 98.69 76 PHE A C 1
ATOM 565 O O . PHE A 1 76 ? 11.172 -2.791 -4.871 1 98.69 76 PHE A O 1
ATOM 572 N N . VAL A 1 77 ? 12.008 -4.258 -6.281 1 98.69 77 VAL A N 1
ATOM 573 C CA . VAL A 1 77 ? 13.359 -3.715 -6.27 1 98.69 77 VAL A CA 1
ATOM 574 C C . VAL A 1 77 ? 13.352 -2.289 -6.82 1 98.69 77 VAL A C 1
ATOM 576 O O . VAL A 1 77 ? 13.938 -1.383 -6.219 1 98.69 77 VAL A O 1
ATOM 579 N N . ILE A 1 78 ? 12.695 -2.07 -7.898 1 98.5 78 ILE A N 1
ATOM 580 C CA . ILE A 1 78 ? 12.625 -0.76 -8.539 1 98.5 78 ILE A CA 1
ATOM 581 C C . ILE A 1 78 ? 11.969 0.24 -7.586 1 98.5 78 ILE A C 1
ATOM 583 O O . ILE A 1 78 ? 12.477 1.345 -7.387 1 98.5 78 ILE A O 1
ATOM 587 N N . VAL A 1 79 ? 10.852 -0.184 -7.039 1 98.62 79 VAL A N 1
ATOM 588 C CA . VAL A 1 79 ? 10.094 0.695 -6.152 1 98.62 79 VAL A CA 1
ATOM 589 C C . VAL A 1 79 ? 10.938 1.048 -4.93 1 98.62 79 VAL A C 1
ATOM 591 O O . VAL A 1 79 ? 11.016 2.215 -4.539 1 98.62 79 VAL A O 1
ATOM 594 N N . ASN A 1 80 ? 11.562 0.066 -4.332 1 98.75 80 ASN A N 1
ATOM 595 C CA . ASN A 1 80 ? 12.414 0.339 -3.184 1 98.75 80 ASN A CA 1
ATOM 596 C C . ASN A 1 80 ? 13.562 1.276 -3.547 1 98.75 80 ASN A C 1
ATOM 598 O O . ASN A 1 80 ? 13.93 2.152 -2.762 1 98.75 80 ASN A O 1
ATOM 602 N N . ALA A 1 81 ? 14.133 1.083 -4.719 1 98.69 81 ALA A N 1
ATOM 603 C CA . ALA A 1 81 ? 15.211 1.963 -5.164 1 98.69 81 ALA A CA 1
ATOM 604 C C . ALA A 1 81 ? 14.719 3.398 -5.32 1 98.69 81 ALA A C 1
ATOM 606 O O . ALA A 1 81 ? 15.398 4.344 -4.91 1 98.69 81 ALA A O 1
ATOM 607 N N . ILE A 1 82 ? 13.578 3.598 -5.895 1 98.5 82 ILE A N 1
ATOM 608 C CA . ILE A 1 82 ? 12.984 4.914 -6.094 1 98.5 82 ILE A CA 1
ATOM 609 C C . ILE A 1 82 ? 12.75 5.586 -4.742 1 98.5 82 ILE A C 1
ATOM 611 O O . ILE A 1 82 ? 13.117 6.75 -4.551 1 98.5 82 ILE A O 1
ATOM 615 N N . ILE A 1 83 ? 12.172 4.832 -3.824 1 98.56 83 ILE A N 1
ATOM 616 C CA . ILE A 1 83 ? 11.852 5.387 -2.516 1 98.56 83 ILE A CA 1
ATOM 617 C C . ILE A 1 83 ? 13.133 5.727 -1.766 1 98.56 83 ILE A C 1
ATOM 619 O O . ILE A 1 83 ? 13.211 6.746 -1.076 1 98.56 83 ILE A O 1
ATOM 623 N N . CYS A 1 84 ? 14.102 4.863 -1.886 1 98.38 84 CYS A N 1
ATOM 624 C CA . CYS A 1 84 ? 15.398 5.133 -1.275 1 98.38 84 CYS A CA 1
ATOM 625 C C . CYS A 1 84 ? 15.977 6.445 -1.784 1 98.38 84 CYS A C 1
ATOM 627 O O . CYS A 1 84 ? 16.422 7.281 -0.994 1 98.38 84 CYS A O 1
ATOM 629 N N . ALA A 1 85 ? 15.992 6.641 -3.066 1 98.25 85 ALA A N 1
ATOM 630 C CA . ALA A 1 85 ? 16.5 7.875 -3.672 1 98.25 85 ALA A CA 1
ATOM 631 C C . ALA A 1 85 ? 15.688 9.078 -3.203 1 98.25 85 ALA A C 1
ATOM 633 O O . ALA A 1 85 ? 16.25 10.125 -2.869 1 98.25 85 ALA A O 1
ATOM 634 N N . TYR A 1 86 ? 14.406 8.969 -3.178 1 98.25 86 TYR A N 1
ATOM 635 C CA . TYR A 1 86 ? 13.539 10.047 -2.719 1 98.25 86 TYR A CA 1
ATOM 636 C C . TYR A 1 86 ? 13.875 10.445 -1.285 1 98.25 86 TYR A C 1
ATOM 638 O O . TYR A 1 86 ? 13.992 11.633 -0.976 1 98.25 86 TYR A O 1
ATOM 646 N N . LEU A 1 87 ? 13.938 9.43 -0.448 1 97.88 87 LEU A N 1
ATOM 647 C CA . LEU A 1 87 ? 14.227 9.688 0.958 1 97.88 87 LEU A CA 1
ATOM 648 C C . LEU A 1 87 ? 15.586 10.359 1.118 1 97.88 87 LEU A C 1
ATOM 650 O O . LEU A 1 87 ? 15.742 11.266 1.94 1 97.88 87 LEU A O 1
ATOM 654 N N . ALA A 1 88 ? 16.578 9.898 0.36 1 97.06 88 ALA A N 1
ATOM 655 C CA . ALA A 1 88 ? 17.891 10.539 0.391 1 97.06 88 ALA A CA 1
ATOM 656 C C . ALA A 1 88 ? 17.797 12 -0.033 1 97.06 88 ALA A C 1
ATOM 658 O O . ALA A 1 88 ? 18.406 12.875 0.592 1 97.06 88 ALA A O 1
ATOM 659 N N . LEU A 1 89 ? 17.016 12.305 -1.021 1 96 89 LEU A N 1
ATOM 660 C CA . LEU A 1 89 ? 16.859 13.656 -1.544 1 96 89 LEU A CA 1
ATOM 661 C C . LEU A 1 89 ? 16.062 14.523 -0.583 1 96 89 LEU A C 1
ATOM 663 O O . LEU A 1 89 ? 16.125 15.758 -0.646 1 96 89 LEU A O 1
ATOM 667 N N . SER A 1 90 ? 15.289 13.922 0.254 1 94.69 90 SER A N 1
ATOM 668 C CA . SER A 1 90 ? 14.469 14.68 1.187 1 94.69 90 SER A CA 1
ATOM 669 C C . SER A 1 90 ? 15.234 15.023 2.457 1 94.69 90 SER A C 1
ATOM 671 O O . SER A 1 90 ? 14.766 15.805 3.283 1 94.69 90 SER A O 1
ATOM 673 N N . LEU A 1 91 ? 16.469 14.492 2.645 1 94.06 91 LEU A N 1
ATOM 674 C CA . LEU A 1 91 ? 17.25 14.719 3.854 1 94.06 91 LEU A CA 1
ATOM 675 C C . LEU A 1 91 ? 17.578 16.203 4.027 1 94.06 91 LEU A C 1
ATOM 677 O O . LEU A 1 91 ? 17.469 16.734 5.133 1 94.06 91 LEU A O 1
ATOM 681 N N . PRO A 1 92 ? 17.953 16.953 2.977 1 89.69 92 PRO A N 1
ATOM 682 C CA . PRO A 1 92 ? 18.234 18.391 3.16 1 89.69 92 PRO A CA 1
ATOM 683 C C . PRO A 1 92 ? 17.016 19.156 3.686 1 89.69 92 PRO A C 1
ATOM 685 O O . PRO A 1 92 ? 17.172 20.109 4.449 1 89.69 92 PRO A O 1
ATOM 688 N N . PHE A 1 93 ? 15.875 18.812 3.229 1 86.88 93 PHE A N 1
ATOM 689 C CA . PHE A 1 93 ? 14.664 19.453 3.736 1 86.88 93 PHE A CA 1
ATOM 690 C C . PHE A 1 93 ? 14.5 19.188 5.227 1 86.88 93 PHE A C 1
ATOM 692 O O . PHE A 1 93 ? 14.117 20.078 5.984 1 86.88 93 PHE A O 1
ATOM 699 N N . SER A 1 94 ? 14.766 17.969 5.637 1 85.5 94 SER A N 1
ATOM 700 C CA . SER A 1 94 ? 14.672 17.641 7.055 1 85.5 94 SER A CA 1
ATOM 701 C C . SER A 1 94 ? 15.68 18.438 7.875 1 85.5 94 SER A C 1
ATOM 703 O O . SER A 1 94 ? 15.352 18.938 8.953 1 85.5 94 SER A O 1
ATOM 705 N N . ILE A 1 95 ? 16.828 18.531 7.367 1 84.56 95 ILE A N 1
ATOM 706 C CA . ILE A 1 95 ? 17.859 19.328 8.039 1 84.56 95 ILE A CA 1
ATOM 707 C C . ILE A 1 95 ? 17.422 20.781 8.094 1 84.56 95 ILE A C 1
ATOM 709 O O . ILE A 1 95 ? 17.562 21.453 9.125 1 84.56 95 ILE A O 1
ATOM 713 N N . TYR A 1 96 ? 16.844 21.266 6.961 1 82.69 96 TYR A N 1
ATOM 714 C CA . TYR A 1 96 ? 16.359 22.641 6.875 1 82.69 96 TYR A CA 1
ATOM 715 C C . TYR A 1 96 ? 15.289 22.906 7.93 1 82.69 96 TYR A C 1
ATOM 717 O O . TYR A 1 96 ? 15.258 23.969 8.539 1 82.69 96 TYR A O 1
ATOM 725 N N . HIS A 1 97 ? 14.453 21.969 8.133 1 78.38 97 HIS A N 1
ATOM 726 C CA . HIS A 1 97 ? 13.367 22.141 9.094 1 78.38 97 HIS A CA 1
ATOM 727 C C . HIS A 1 97 ? 13.898 22.188 10.523 1 78.38 97 HIS A C 1
ATOM 729 O O . HIS A 1 97 ? 13.266 22.781 11.398 1 78.38 97 HIS A O 1
ATOM 735 N N . ILE A 1 98 ? 14.992 21.531 10.789 1 76.88 98 ILE A N 1
ATOM 736 C CA . ILE A 1 98 ? 15.625 21.625 12.094 1 76.88 98 ILE A CA 1
ATOM 737 C C . ILE A 1 98 ? 16.141 23.047 12.32 1 76.88 98 ILE A C 1
ATOM 739 O O . ILE A 1 98 ? 16.031 23.578 13.43 1 76.88 98 ILE A O 1
ATOM 743 N N . MET A 1 99 ? 16.562 23.625 11.258 1 78.38 99 MET A N 1
ATOM 744 C CA . MET A 1 99 ? 17.141 24.969 11.336 1 78.38 99 MET A CA 1
ATOM 745 C C . MET A 1 99 ? 16.062 26.031 11.336 1 78.38 99 MET A C 1
ATOM 747 O O . MET A 1 99 ? 16.203 27.062 12 1 78.38 99 MET A O 1
ATOM 751 N N . ARG A 1 100 ? 15.016 25.844 10.531 1 74.19 100 ARG A N 1
ATOM 752 C CA . ARG A 1 100 ? 13.922 26.797 10.438 1 74.19 100 ARG A CA 1
ATOM 753 C C . ARG A 1 100 ? 12.586 26.141 10.781 1 74.19 100 ARG A C 1
ATOM 755 O O . ARG A 1 100 ? 11.992 25.453 9.953 1 74.19 100 ARG A O 1
ATOM 762 N N . SER A 1 101 ? 12.125 26.359 11.859 1 65.44 101 SER A N 1
ATOM 763 C CA . SER A 1 101 ? 10.977 25.641 12.391 1 65.44 101 SER A CA 1
ATOM 764 C C . SER A 1 101 ? 9.672 26.172 11.805 1 65.44 101 SER A C 1
ATOM 766 O O . SER A 1 101 ? 8.633 25.5 11.883 1 65.44 101 SER A O 1
ATOM 768 N N . ARG A 1 102 ? 9.734 27.266 11.047 1 65.25 102 ARG A N 1
ATOM 769 C CA . ARG A 1 102 ? 8.492 27.906 10.625 1 65.25 102 ARG A CA 1
ATOM 770 C C . ARG A 1 102 ? 8.164 27.547 9.18 1 65.25 102 ARG A C 1
ATOM 772 O O . ARG A 1 102 ? 7.223 28.094 8.602 1 65.25 102 ARG A O 1
ATOM 779 N N . ALA A 1 103 ? 8.766 26.625 8.664 1 65.62 103 ALA A N 1
ATOM 780 C CA . ALA A 1 103 ? 8.562 26.375 7.238 1 65.62 103 ALA A CA 1
ATOM 781 C C . ALA A 1 103 ? 7.332 25.516 7.004 1 65.62 103 ALA A C 1
ATOM 783 O O . ALA A 1 103 ? 7.449 24.297 6.785 1 65.62 103 ALA A O 1
ATOM 784 N N . GLY A 1 104 ? 6.125 26.094 6.969 1 73.94 104 GLY A N 1
ATOM 785 C CA . GLY A 1 104 ? 4.859 25.391 6.859 1 73.94 104 GLY A CA 1
ATOM 786 C C . GLY A 1 104 ? 4.629 24.781 5.488 1 73.94 104 GLY A C 1
ATOM 787 O O . GLY A 1 104 ? 4.223 23.625 5.379 1 73.94 104 GLY A O 1
ATOM 788 N N . LYS A 1 105 ? 5.016 25.531 4.453 1 80.31 105 LYS A N 1
ATOM 789 C CA . LYS A 1 105 ? 4.762 25.078 3.09 1 80.31 105 LYS A CA 1
ATOM 790 C C . LYS A 1 105 ? 5.633 23.875 2.74 1 80.31 105 LYS A C 1
ATOM 792 O O . LYS A 1 105 ? 5.176 22.938 2.068 1 80.31 105 LYS A O 1
ATOM 797 N N . SER A 1 106 ? 6.809 23.906 3.242 1 85.56 106 SER A N 1
ATOM 798 C CA . SER A 1 106 ? 7.707 22.797 2.945 1 85.56 106 SER A CA 1
ATOM 799 C C . SER A 1 106 ? 7.262 21.531 3.65 1 85.56 106 SER A C 1
ATOM 801 O O . SER A 1 106 ? 7.434 20.422 3.121 1 85.56 106 SER A O 1
ATOM 803 N N . ARG A 1 107 ? 6.645 21.703 4.711 1 86.62 107 ARG A N 1
ATOM 804 C CA . ARG A 1 107 ? 6.168 20.531 5.445 1 86.62 107 ARG A CA 1
ATOM 805 C C . ARG A 1 107 ? 4.953 19.906 4.758 1 86.62 107 ARG A C 1
ATOM 807 O O . ARG A 1 107 ? 4.816 18.688 4.715 1 86.62 107 ARG A O 1
ATOM 814 N N . ILE A 1 108 ? 4.16 20.719 4.238 1 88.69 108 ILE A N 1
ATOM 815 C CA . ILE A 1 108 ? 3.006 20.219 3.5 1 88.69 108 ILE A CA 1
ATOM 816 C C . ILE A 1 108 ? 3.473 19.484 2.254 1 88.69 108 ILE A C 1
ATOM 818 O O . ILE A 1 108 ? 2.918 18.438 1.905 1 88.69 108 ILE A O 1
ATOM 822 N N . LEU A 1 109 ? 4.441 20.016 1.612 1 90.94 109 LEU A N 1
ATOM 823 C CA . LEU A 1 109 ? 5.004 19.359 0.439 1 90.94 109 LEU A CA 1
ATOM 824 C C . LEU A 1 109 ? 5.578 18 0.803 1 90.94 109 LEU A C 1
ATOM 826 O O . LEU A 1 109 ? 5.375 17.016 0.077 1 90.94 109 LEU A O 1
ATOM 830 N N . LEU A 1 110 ? 6.234 17.938 1.92 1 92.44 110 LEU A N 1
ATOM 831 C CA . LEU A 1 110 ? 6.809 16.672 2.352 1 92.44 110 LEU A CA 1
ATOM 832 C C . LEU A 1 110 ? 5.715 15.664 2.691 1 92.44 110 LEU A C 1
ATOM 834 O O . LEU A 1 110 ? 5.859 14.469 2.42 1 92.44 110 LEU A O 1
ATOM 838 N N . ILE A 1 111 ? 4.672 16.109 3.27 1 93.06 111 ILE A N 1
ATOM 839 C CA . ILE A 1 111 ? 3.555 15.234 3.576 1 93.06 111 ILE A CA 1
ATOM 840 C C . ILE A 1 111 ? 2.98 14.656 2.285 1 93.06 111 ILE A C 1
ATOM 842 O O . ILE A 1 111 ? 2.705 13.453 2.201 1 93.06 111 ILE A O 1
ATOM 846 N N . PHE A 1 112 ? 2.887 15.492 1.305 1 92.56 112 PHE A N 1
ATOM 847 C CA . PHE A 1 112 ? 2.355 15.062 0.015 1 92.56 112 PHE A CA 1
ATOM 848 C C . PHE A 1 112 ? 3.26 14.023 -0.627 1 92.56 112 PHE A C 1
ATOM 850 O O . PHE A 1 112 ? 2.795 12.953 -1.026 1 92.56 112 PHE A O 1
ATOM 857 N N . LEU A 1 113 ? 4.445 14.219 -0.73 1 96 113 LEU A N 1
ATOM 858 C CA . LEU A 1 113 ? 5.402 13.312 -1.359 1 96 113 LEU A CA 1
ATOM 859 C C . LEU A 1 113 ? 5.559 12.031 -0.544 1 96 113 LEU A C 1
ATOM 861 O O . LEU A 1 113 ? 5.633 10.938 -1.107 1 96 113 LEU A O 1
ATOM 865 N N . ASP A 1 114 ? 5.578 12.203 0.804 1 96.81 114 ASP A N 1
ATOM 866 C CA . ASP A 1 114 ? 5.684 11.031 1.671 1 96.81 114 ASP A CA 1
ATOM 867 C C . ASP A 1 114 ? 4.469 10.117 1.518 1 96.81 114 ASP A C 1
ATOM 869 O O . ASP A 1 114 ? 4.59 8.898 1.571 1 96.81 114 ASP A O 1
ATOM 873 N N . ALA A 1 115 ? 3.316 10.68 1.336 1 95.19 115 ALA A N 1
ATOM 874 C CA . ALA A 1 115 ? 2.107 9.875 1.163 1 95.19 115 ALA A CA 1
ATOM 875 C C . ALA A 1 115 ? 2.152 9.094 -0.144 1 95.19 115 ALA A C 1
ATOM 877 O O . ALA A 1 115 ? 1.806 7.906 -0.176 1 95.19 115 ALA A O 1
ATOM 878 N N . ILE A 1 116 ? 2.602 9.688 -1.178 1 96.25 116 ILE A N 1
ATOM 879 C CA . ILE A 1 116 ? 2.719 9.031 -2.473 1 96.25 116 ILE A CA 1
ATOM 880 C C . ILE A 1 116 ? 3.748 7.902 -2.389 1 96.25 116 ILE A C 1
ATOM 882 O O . ILE A 1 116 ? 3.516 6.801 -2.891 1 96.25 116 ILE A O 1
ATOM 886 N N . MET A 1 117 ? 4.867 8.18 -1.753 1 97.69 117 MET A N 1
ATOM 887 C CA . MET A 1 117 ? 5.91 7.172 -1.612 1 97.69 117 MET A CA 1
ATOM 888 C C . MET A 1 117 ? 5.434 6.012 -0.746 1 97.69 117 MET A C 1
ATOM 890 O O . MET A 1 117 ? 5.828 4.863 -0.964 1 97.69 117 MET A O 1
ATOM 894 N N . LEU A 1 118 ? 4.609 6.359 0.252 1 97.88 118 LEU A N 1
ATOM 895 C CA . LEU A 1 118 ? 4.047 5.316 1.099 1 97.88 118 LEU A CA 1
ATOM 896 C C . LEU A 1 118 ? 3.172 4.371 0.283 1 97.88 118 LEU A C 1
ATOM 898 O O . LEU A 1 118 ? 3.258 3.148 0.436 1 97.88 118 LEU A O 1
ATOM 902 N N . VAL A 1 119 ? 2.354 4.93 -0.598 1 98 119 VAL A N 1
ATOM 903 C CA . VAL A 1 119 ? 1.498 4.113 -1.454 1 98 119 VAL A CA 1
ATOM 904 C C . VAL A 1 119 ? 2.357 3.238 -2.361 1 98 119 VAL A C 1
ATOM 906 O O . VAL A 1 119 ? 2.104 2.039 -2.5 1 98 119 VAL A O 1
ATOM 909 N N . LEU A 1 120 ? 3.359 3.818 -2.939 1 98.06 120 LEU A N 1
ATOM 910 C CA . LEU A 1 120 ? 4.238 3.088 -3.846 1 98.06 120 LEU A CA 1
ATOM 911 C C . LEU A 1 120 ? 4.965 1.967 -3.111 1 98.06 120 LEU A C 1
ATOM 913 O O . LEU A 1 120 ? 4.992 0.826 -3.58 1 98.06 120 LEU A O 1
ATOM 917 N N . LEU A 1 121 ? 5.523 2.283 -1.936 1 98.62 121 LEU A N 1
ATOM 918 C CA . LEU A 1 121 ? 6.25 1.296 -1.146 1 98.62 121 LEU A CA 1
ATOM 919 C C . LEU A 1 121 ? 5.324 0.166 -0.704 1 98.62 121 LEU A C 1
ATOM 921 O O . LEU A 1 121 ? 5.676 -1.011 -0.824 1 98.62 121 LEU A O 1
ATOM 925 N N . THR A 1 122 ? 4.18 0.537 -0.201 1 98.44 122 THR A N 1
ATOM 926 C CA . THR A 1 122 ? 3.213 -0.451 0.263 1 98.44 122 THR A CA 1
ATOM 927 C C . THR A 1 122 ? 2.75 -1.338 -0.89 1 98.44 122 THR A C 1
ATOM 929 O O . THR A 1 122 ? 2.582 -2.547 -0.721 1 98.44 122 THR A O 1
ATOM 932 N N . SER A 1 123 ? 2.588 -0.734 -2.035 1 98.31 123 SER A N 1
ATOM 933 C CA . SER A 1 123 ? 2.166 -1.496 -3.207 1 98.31 123 SER A CA 1
ATOM 934 C C . SER A 1 123 ? 3.211 -2.535 -3.596 1 98.31 123 SER A C 1
ATOM 936 O O . SER A 1 123 ? 2.893 -3.719 -3.738 1 98.31 123 SER A O 1
ATOM 938 N N . GLY A 1 124 ? 4.441 -2.057 -3.75 1 98.44 124 GLY A N 1
ATOM 939 C CA . GLY A 1 124 ? 5.512 -2.971 -4.125 1 98.44 124 GLY A CA 1
ATOM 940 C C . GLY A 1 124 ? 5.742 -4.066 -3.102 1 98.44 124 GLY A C 1
ATOM 941 O O . GLY A 1 124 ? 5.883 -5.238 -3.459 1 98.44 124 GLY A O 1
ATOM 942 N N . ALA A 1 125 ? 5.797 -3.73 -1.865 1 98.62 125 ALA A N 1
ATOM 943 C CA . ALA A 1 125 ? 6.078 -4.68 -0.79 1 98.62 125 ALA A CA 1
ATOM 944 C C . ALA A 1 125 ? 4.953 -5.699 -0.655 1 98.62 125 ALA A C 1
ATOM 946 O O . ALA A 1 125 ? 5.207 -6.895 -0.472 1 98.62 125 ALA A O 1
ATOM 947 N N . SER A 1 126 ? 3.73 -5.277 -0.732 1 98.62 126 SER A N 1
ATOM 948 C CA . SER A 1 126 ? 2.6 -6.184 -0.556 1 98.62 126 SER A CA 1
ATOM 949 C C . SER A 1 126 ? 2.449 -7.117 -1.751 1 98.62 126 SER A C 1
ATOM 951 O O . SER A 1 126 ? 2.094 -8.289 -1.59 1 98.62 126 SER A O 1
ATOM 953 N N . ALA A 1 127 ? 2.676 -6.555 -2.953 1 98.56 127 ALA A N 1
ATOM 954 C CA . ALA A 1 127 ? 2.678 -7.43 -4.125 1 98.56 127 ALA A CA 1
ATOM 955 C C . ALA A 1 127 ? 3.738 -8.516 -3.994 1 98.56 127 ALA A C 1
ATOM 957 O O . ALA A 1 127 ? 3.465 -9.695 -4.25 1 98.56 127 ALA A O 1
ATOM 958 N N . ALA A 1 128 ? 4.91 -8.133 -3.625 1 98.75 128 ALA A N 1
ATOM 959 C CA . ALA A 1 128 ? 5.992 -9.094 -3.432 1 98.75 128 ALA A CA 1
ATOM 960 C C . ALA A 1 128 ? 5.645 -10.094 -2.326 1 98.75 128 ALA A C 1
ATOM 962 O O . ALA A 1 128 ? 5.91 -11.289 -2.455 1 98.75 128 ALA A O 1
ATOM 963 N N . ALA A 1 129 ? 5.07 -9.625 -1.264 1 98.56 129 ALA A N 1
ATOM 964 C CA . ALA A 1 129 ? 4.691 -10.5 -0.155 1 98.56 129 ALA A CA 1
ATOM 965 C C . ALA A 1 129 ? 3.672 -11.539 -0.601 1 98.56 129 ALA A C 1
ATOM 967 O O . ALA A 1 129 ? 3.709 -12.688 -0.153 1 98.56 129 ALA A O 1
ATOM 968 N N . ALA A 1 130 ? 2.75 -11.18 -1.469 1 98.56 130 ALA A N 1
ATOM 969 C CA . ALA A 1 130 ? 1.752 -12.125 -1.971 1 98.56 130 ALA A CA 1
ATOM 970 C C . ALA A 1 130 ? 2.41 -13.258 -2.75 1 98.56 130 ALA A C 1
ATOM 972 O O . ALA A 1 130 ? 2.02 -14.422 -2.617 1 98.56 130 ALA A O 1
ATOM 973 N N . ILE A 1 131 ? 3.4 -12.891 -3.531 1 98.5 131 ILE A N 1
ATOM 974 C CA . ILE A 1 131 ? 4.074 -13.891 -4.344 1 98.5 131 ILE A CA 1
ATOM 975 C C . ILE A 1 131 ? 4.961 -14.766 -3.455 1 98.5 131 ILE A C 1
ATOM 977 O O . ILE A 1 131 ? 5.062 -15.977 -3.662 1 98.5 131 ILE A O 1
ATOM 981 N N . VAL A 1 132 ? 5.633 -14.125 -2.451 1 98.25 132 VAL A N 1
ATOM 982 C CA . VAL A 1 132 ? 6.418 -14.898 -1.498 1 98.25 132 VAL A CA 1
ATOM 983 C C . VAL A 1 132 ? 5.52 -15.898 -0.772 1 98.25 132 VAL A C 1
ATOM 985 O O . VAL A 1 132 ? 5.883 -17.062 -0.599 1 98.25 132 VAL A O 1
ATOM 988 N N . TYR A 1 133 ? 4.379 -15.477 -0.359 1 97.56 133 TYR A N 1
ATOM 989 C CA . TYR A 1 133 ? 3.418 -16.344 0.31 1 97.56 133 TYR A CA 1
ATOM 990 C C . TYR A 1 133 ? 3.002 -17.5 -0.597 1 97.56 133 TYR A C 1
ATOM 992 O O . TYR A 1 133 ? 2.963 -18.656 -0.166 1 97.56 133 TYR A O 1
ATOM 1000 N N . LEU A 1 134 ? 2.746 -17.219 -1.811 1 97.56 134 LEU A N 1
ATOM 1001 C CA . LEU A 1 134 ? 2.365 -18.219 -2.789 1 97.56 134 LEU A CA 1
ATOM 1002 C C . LEU A 1 134 ? 3.502 -19.219 -3.02 1 97.56 134 LEU A C 1
ATOM 1004 O O . LEU A 1 134 ? 3.266 -20.422 -3.145 1 97.56 134 LEU A O 1
ATOM 1008 N N . ALA A 1 135 ? 4.68 -18.703 -3.092 1 97.75 135 ALA A N 1
ATOM 1009 C CA . ALA A 1 135 ? 5.852 -19.547 -3.311 1 97.75 135 ALA A CA 1
ATOM 1010 C C . ALA A 1 135 ? 6.027 -20.547 -2.168 1 97.75 135 ALA A C 1
ATOM 1012 O O . ALA A 1 135 ? 6.504 -21.656 -2.381 1 97.75 135 ALA A O 1
ATOM 1013 N N . HIS A 1 136 ? 5.645 -20.188 -0.956 1 96.88 136 HIS A N 1
ATOM 1014 C CA . HIS A 1 136 ? 5.777 -21.047 0.209 1 96.88 136 HIS A CA 1
ATOM 1015 C C . HIS A 1 136 ? 4.625 -22.047 0.291 1 96.88 136 HIS A C 1
ATOM 1017 O O . HIS A 1 136 ? 4.82 -23.203 0.684 1 96.88 136 HIS A O 1
ATOM 1023 N N . ASN A 1 137 ? 3.422 -21.594 -0.11 1 96.75 137 ASN A N 1
ATOM 1024 C CA . ASN A 1 137 ? 2.232 -22.375 0.221 1 96.75 137 ASN A CA 1
ATOM 1025 C C . ASN A 1 137 ? 1.608 -23 -1.021 1 96.75 137 ASN A C 1
ATOM 1027 O O . ASN A 1 137 ? 0.855 -23.969 -0.921 1 96.75 137 ASN A O 1
ATOM 1031 N N . GLY A 1 138 ? 1.906 -22.422 -2.195 1 96.94 138 GLY A N 1
ATOM 1032 C CA . GLY A 1 138 ? 1.207 -22.828 -3.398 1 96.94 138 GLY A CA 1
ATOM 1033 C C . GLY A 1 138 ? -0.279 -22.531 -3.361 1 96.94 138 GLY A C 1
ATOM 1034 O O . GLY A 1 138 ? -0.741 -21.766 -2.51 1 96.94 138 GLY A O 1
ATOM 1035 N N . ASN A 1 139 ? -1.001 -22.969 -4.344 1 96.56 139 ASN A N 1
ATOM 1036 C CA . ASN A 1 139 ? -2.451 -22.859 -4.473 1 96.56 139 ASN A CA 1
ATOM 1037 C C . ASN A 1 139 ? -3.027 -24.047 -5.238 1 96.56 139 ASN A C 1
ATOM 1039 O O . ASN A 1 139 ? -2.906 -24.125 -6.465 1 96.56 139 ASN A O 1
ATOM 1043 N N . SER A 1 140 ? -3.719 -24.969 -4.543 1 93.88 140 SER A N 1
ATOM 1044 C CA . SER A 1 140 ? -4.207 -26.219 -5.137 1 93.88 140 SER A CA 1
ATOM 1045 C C . SER A 1 140 ? -5.352 -25.953 -6.109 1 93.88 140 SER A C 1
ATOM 1047 O O . SER A 1 140 ? -5.488 -26.641 -7.117 1 93.88 140 SER A O 1
ATOM 1049 N N . SER A 1 141 ? -6.09 -24.922 -5.793 1 91.88 141 SER A N 1
ATOM 1050 C CA . SER A 1 141 ? -7.215 -24.609 -6.668 1 91.88 141 SER A CA 1
ATOM 1051 C C . SER A 1 141 ? -6.734 -24.156 -8.039 1 91.88 141 SER A C 1
ATOM 1053 O O . SER A 1 141 ? -7.387 -24.422 -9.055 1 91.88 141 SER A O 1
ATOM 1055 N N . ALA A 1 142 ? -5.562 -23.547 -8.094 1 93.94 142 ALA A N 1
ATOM 1056 C CA . ALA A 1 142 ? -5.023 -23.047 -9.352 1 93.94 142 ALA A CA 1
ATOM 1057 C C . ALA A 1 142 ? -3.924 -23.953 -9.883 1 93.94 142 ALA A C 1
ATOM 1059 O O . ALA A 1 142 ? -3.324 -23.688 -10.922 1 93.94 142 ALA A O 1
ATOM 1060 N N . ASN A 1 143 ? -3.641 -24.984 -9.156 1 93.5 143 ASN A N 1
ATOM 1061 C CA . ASN A 1 143 ? -2.557 -25.891 -9.484 1 93.5 143 ASN A CA 1
ATOM 1062 C C . ASN A 1 143 ? -1.21 -25.172 -9.539 1 93.5 143 ASN A C 1
ATOM 1064 O O . ASN A 1 143 ? -0.413 -25.406 -10.445 1 93.5 143 ASN A O 1
ATOM 1068 N N . TRP A 1 144 ? -0.996 -24.234 -8.75 1 96.25 144 TRP A N 1
ATOM 1069 C CA . TRP A 1 144 ? 0.296 -23.578 -8.555 1 96.25 144 TRP A CA 1
ATOM 1070 C C . TRP A 1 144 ? 1.078 -24.234 -7.426 1 96.25 144 TRP A C 1
ATOM 1072 O O . TRP A 1 144 ? 0.744 -24.062 -6.254 1 96.25 144 TRP A O 1
ATOM 1082 N N . PHE A 1 145 ? 2.148 -24.875 -7.715 1 95.31 145 PHE A N 1
ATOM 1083 C CA . PHE A 1 145 ? 2.9 -25.641 -6.727 1 95.31 145 PHE A CA 1
ATOM 1084 C C . PHE A 1 145 ? 3.805 -24.734 -5.906 1 95.31 145 PHE A C 1
ATOM 1086 O O . PHE A 1 145 ? 4.312 -23.734 -6.418 1 95.31 145 PHE A O 1
ATOM 1093 N N . SER A 1 146 ? 3.979 -25.125 -4.66 1 96.44 146 SER A N 1
ATOM 1094 C CA . SER A 1 146 ? 4.957 -24.438 -3.824 1 96.44 146 SER A CA 1
ATOM 1095 C C . SER A 1 146 ? 6.379 -24.703 -4.297 1 96.44 146 SER A C 1
ATOM 1097 O O . SER A 1 146 ? 6.723 -25.844 -4.621 1 96.44 146 SER A O 1
ATOM 1099 N N . ILE A 1 147 ? 7.191 -23.703 -4.316 1 94.88 147 ILE A N 1
ATOM 1100 C CA . ILE A 1 147 ? 8.516 -23.891 -4.887 1 94.88 147 ILE A CA 1
ATOM 1101 C C . ILE A 1 147 ? 9.578 -23.781 -3.793 1 94.88 147 ILE A C 1
ATOM 1103 O O . ILE A 1 147 ? 10.742 -24.125 -4.004 1 94.88 147 ILE A O 1
ATOM 1107 N N . CYS A 1 148 ? 9.211 -23.391 -2.605 1 95.44 148 CYS A N 1
ATOM 1108 C CA . CYS A 1 148 ? 10.188 -23.016 -1.591 1 95.44 148 CYS A CA 1
ATOM 1109 C C . CYS A 1 148 ? 10.797 -24.266 -0.947 1 95.44 148 CYS A C 1
ATOM 1111 O O . CYS A 1 148 ? 11.836 -24.188 -0.293 1 95.44 148 CYS A O 1
ATOM 1113 N N . GLN A 1 149 ? 10.156 -25.406 -1.127 1 91.06 149 GLN A N 1
ATOM 1114 C CA . GLN A 1 149 ? 10.781 -26.625 -0.655 1 91.06 149 GLN A CA 1
ATOM 1115 C C . GLN A 1 149 ? 12.07 -26.922 -1.426 1 91.06 149 GLN A C 1
ATOM 1117 O O . GLN A 1 149 ? 13.039 -27.422 -0.857 1 91.06 149 GLN A O 1
ATOM 1122 N N . GLN A 1 150 ? 12.094 -26.562 -2.697 1 90.38 150 GLN A N 1
ATOM 1123 C CA . GLN A 1 150 ? 13.25 -26.766 -3.562 1 90.38 150 GLN A CA 1
ATOM 1124 C C . GLN A 1 150 ? 14.195 -25.578 -3.523 1 90.38 150 GLN A C 1
ATOM 1126 O O . GLN A 1 150 ? 15.414 -25.734 -3.559 1 90.38 150 GLN A O 1
ATOM 1131 N N . TYR A 1 151 ? 13.633 -24.453 -3.41 1 94.62 151 TYR A N 1
ATOM 1132 C CA . TYR A 1 151 ? 14.422 -23.219 -3.449 1 94.62 151 TYR A CA 1
ATOM 1133 C C . TYR A 1 151 ? 14.359 -22.484 -2.115 1 94.62 151 TYR A C 1
ATOM 1135 O O . TYR A 1 151 ? 13.961 -21.328 -2.057 1 94.62 151 TYR A O 1
ATOM 1143 N N . THR A 1 152 ? 14.859 -23.109 -1.145 1 94.69 152 THR A N 1
ATOM 1144 C CA . THR A 1 152 ? 14.742 -22.641 0.229 1 94.69 152 THR A CA 1
ATOM 1145 C C . THR A 1 152 ? 15.523 -21.344 0.425 1 94.69 152 THR A C 1
ATOM 1147 O O . THR A 1 152 ? 15.008 -20.391 1.006 1 94.69 152 THR A O 1
ATOM 1150 N N . ASP A 1 153 ? 16.75 -21.297 -0.031 1 95.44 153 ASP A N 1
ATOM 1151 C CA . ASP A 1 153 ? 17.594 -20.125 0.145 1 95.44 153 ASP A CA 1
ATOM 1152 C C . ASP A 1 153 ? 17 -18.922 -0.587 1 95.44 153 ASP A C 1
ATOM 1154 O O . ASP A 1 153 ? 16.984 -17.812 -0.051 1 95.44 153 ASP A O 1
ATOM 1158 N N . PHE A 1 154 ? 16.594 -19.219 -1.782 1 96.62 154 PHE A N 1
ATOM 1159 C CA . PHE A 1 154 ? 15.953 -18.156 -2.555 1 96.62 154 PHE A CA 1
ATOM 1160 C C . PHE A 1 154 ? 14.734 -17.609 -1.815 1 96.62 154 PHE A C 1
ATOM 1162 O O . PHE A 1 154 ? 14.586 -16.391 -1.683 1 96.62 154 PHE A O 1
ATOM 1169 N N . CYS A 1 155 ? 13.883 -18.438 -1.262 1 97.38 155 CYS A N 1
ATOM 1170 C CA . CYS A 1 155 ? 12.648 -18.031 -0.599 1 97.38 155 CYS A CA 1
ATOM 1171 C C . CYS A 1 155 ? 12.945 -17.344 0.726 1 97.38 155 CYS A C 1
ATOM 1173 O O . CYS A 1 155 ? 12.266 -16.391 1.098 1 97.38 155 CYS A O 1
ATOM 1175 N N . GLN A 1 156 ? 13.969 -17.766 1.482 1 96.06 156 GLN A N 1
ATOM 1176 C CA . GLN A 1 156 ? 14.352 -17.125 2.732 1 96.06 156 GLN A CA 1
ATOM 1177 C C . GLN A 1 156 ? 14.867 -15.711 2.48 1 96.06 156 GLN A C 1
ATOM 1179 O O . GLN A 1 156 ? 14.492 -14.773 3.186 1 96.06 156 GLN A O 1
ATOM 1184 N N . ARG A 1 157 ? 15.633 -15.555 1.487 1 96.88 157 ARG A N 1
ATOM 1185 C CA . ARG A 1 157 ? 16.172 -14.25 1.143 1 96.88 157 ARG A CA 1
ATOM 1186 C C . ARG A 1 157 ? 15.078 -13.305 0.663 1 96.88 157 ARG A C 1
ATOM 1188 O O . ARG A 1 157 ? 15.062 -12.125 1.034 1 96.88 157 ARG A O 1
ATOM 1195 N N . SER A 1 158 ? 14.227 -13.844 -0.216 1 97.88 158 SER A N 1
ATOM 1196 C CA . SER A 1 158 ? 13.117 -13.031 -0.707 1 97.88 158 SER A CA 1
ATOM 1197 C C . SER A 1 158 ? 12.195 -12.602 0.432 1 97.88 158 SER A C 1
ATOM 1199 O O . SER A 1 158 ? 11.781 -11.445 0.502 1 97.88 158 SER A O 1
ATOM 1201 N N . ALA A 1 159 ? 11.883 -13.508 1.334 1 98.06 159 ALA A N 1
ATOM 1202 C CA . ALA A 1 159 ? 11.055 -13.172 2.492 1 98.06 159 ALA A CA 1
ATOM 1203 C C . ALA A 1 159 ? 11.75 -12.164 3.398 1 98.06 159 ALA A C 1
ATOM 1205 O O . ALA A 1 159 ? 11.133 -11.219 3.879 1 98.06 159 ALA A O 1
ATOM 1206 N N . GLY A 1 160 ? 12.984 -12.367 3.607 1 97.75 160 GLY A N 1
ATOM 1207 C CA . GLY A 1 160 ? 13.766 -11.469 4.441 1 97.75 160 GLY A CA 1
ATOM 1208 C C . GLY A 1 160 ? 13.852 -10.062 3.885 1 97.75 160 GLY A C 1
ATOM 1209 O O . GLY A 1 160 ? 13.922 -9.094 4.645 1 97.75 160 GLY A O 1
ATOM 1210 N N . SER A 1 161 ? 13.938 -9.961 2.576 1 98.31 161 SER A N 1
ATOM 1211 C CA . SER A 1 161 ? 14.07 -8.656 1.928 1 98.31 161 SER A CA 1
ATOM 1212 C C . SER A 1 161 ? 12.883 -7.758 2.252 1 98.31 161 SER A C 1
ATOM 1214 O O . SER A 1 161 ? 13 -6.531 2.223 1 98.31 161 SER A O 1
ATOM 1216 N N . LEU A 1 162 ? 11.727 -8.352 2.58 1 98.44 162 LEU A N 1
ATOM 1217 C CA . LEU A 1 162 ? 10.508 -7.59 2.826 1 98.44 162 LEU A CA 1
ATOM 1218 C C . LEU A 1 162 ? 10.578 -6.871 4.168 1 98.44 162 LEU A C 1
ATOM 1220 O O . LEU A 1 162 ? 9.875 -5.875 4.383 1 98.44 162 LEU A O 1
ATOM 1224 N N . ILE A 1 163 ? 11.367 -7.344 5.102 1 97.75 163 ILE A N 1
ATOM 1225 C CA . ILE A 1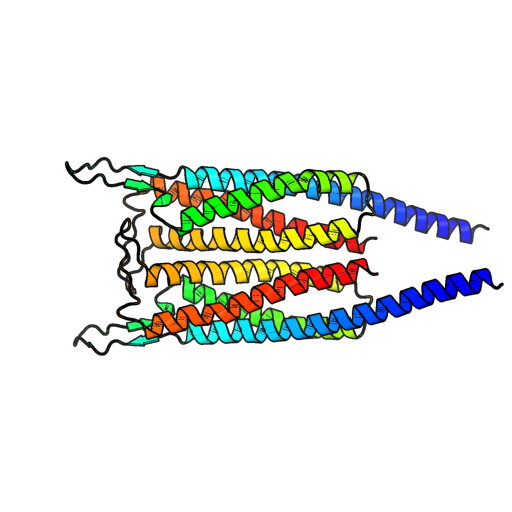 163 ? 11.461 -6.801 6.453 1 97.75 163 ILE A CA 1
ATOM 1226 C C . ILE A 1 163 ? 11.867 -5.332 6.391 1 97.75 163 ILE A C 1
ATOM 1228 O O . ILE A 1 163 ? 11.258 -4.48 7.043 1 97.75 163 ILE A O 1
ATOM 1232 N N . GLY A 1 164 ? 12.898 -5.074 5.598 1 97.19 164 GLY A N 1
ATOM 1233 C CA . GLY A 1 164 ? 13.344 -3.699 5.449 1 97.19 164 GLY A CA 1
ATOM 1234 C C . GLY A 1 164 ? 12.266 -2.777 4.914 1 97.19 164 GLY A C 1
ATOM 1235 O O . GLY A 1 164 ? 12.094 -1.658 5.402 1 97.19 164 GLY A O 1
ATOM 1236 N N . SER A 1 165 ? 11.516 -3.217 3.947 1 98.12 165 SER A N 1
ATOM 1237 C CA . SER A 1 165 ? 10.469 -2.404 3.346 1 98.12 165 SER A CA 1
ATOM 1238 C C . SER A 1 165 ? 9.328 -2.158 4.328 1 98.12 165 SER A C 1
ATOM 1240 O O . SER A 1 165 ? 8.758 -1.065 4.367 1 98.12 165 SER A O 1
ATOM 1242 N N . PHE A 1 166 ? 8.977 -3.125 5.109 1 98 166 PHE A N 1
ATOM 1243 C CA . PHE A 1 166 ? 7.914 -2.951 6.098 1 98 166 PHE A CA 1
ATOM 1244 C C . PHE A 1 166 ? 8.328 -1.946 7.164 1 98 166 PHE A C 1
ATOM 1246 O O . PHE A 1 166 ? 7.516 -1.137 7.613 1 98 166 PHE A O 1
ATOM 1253 N N . GLY A 1 167 ? 9.578 -2.062 7.57 1 97.19 167 GLY A N 1
ATOM 1254 C CA . GLY A 1 167 ? 10.094 -1.043 8.469 1 97.19 167 GLY A CA 1
ATOM 1255 C C . GLY A 1 167 ? 10.039 0.356 7.887 1 97.19 167 GLY A C 1
ATOM 1256 O O . GLY A 1 167 ? 9.672 1.308 8.578 1 97.19 167 GLY A O 1
ATOM 1257 N N . ALA A 1 168 ? 10.406 0.458 6.652 1 98.19 168 ALA A N 1
ATOM 1258 C CA . ALA A 1 168 ? 10.367 1.752 5.977 1 98.19 168 ALA A CA 1
ATOM 1259 C C . ALA A 1 168 ? 8.938 2.277 5.879 1 98.19 168 ALA A C 1
ATOM 1261 O O . ALA A 1 168 ? 8.703 3.482 6 1 98.19 168 ALA A O 1
ATOM 1262 N N . MET A 1 169 ? 7.984 1.425 5.652 1 97.94 169 MET A N 1
ATOM 1263 C CA . MET A 1 169 ? 6.578 1.816 5.613 1 97.94 169 MET A CA 1
ATOM 1264 C C . MET A 1 169 ? 6.152 2.441 6.938 1 97.94 169 MET A C 1
ATOM 1266 O O . MET A 1 169 ? 5.508 3.492 6.957 1 97.94 169 MET A O 1
ATOM 1270 N N . ALA A 1 170 ? 6.504 1.743 7.988 1 97.06 170 ALA A N 1
ATOM 1271 C CA . ALA A 1 170 ? 6.18 2.27 9.312 1 97.06 170 ALA A CA 1
ATOM 1272 C C . ALA A 1 170 ? 6.816 3.641 9.531 1 97.06 170 ALA A C 1
ATOM 1274 O O . ALA A 1 170 ? 6.176 4.551 10.062 1 97.06 170 ALA A O 1
ATOM 1275 N N . SER A 1 171 ? 8.039 3.76 9.094 1 97.5 171 SER A N 1
ATOM 1276 C CA . SER A 1 171 ? 8.727 5.035 9.219 1 97.5 171 SER A CA 1
ATOM 1277 C C . SER A 1 171 ? 8.016 6.133 8.438 1 97.5 171 SER A C 1
ATOM 1279 O O . SER A 1 171 ? 7.863 7.254 8.93 1 97.5 171 SER A O 1
ATOM 1281 N N . LEU A 1 172 ? 7.555 5.816 7.246 1 97.38 172 LEU A N 1
ATOM 1282 C CA . LEU A 1 172 ? 6.891 6.809 6.41 1 97.38 172 LEU A CA 1
ATOM 1283 C C . LEU A 1 172 ? 5.57 7.25 7.035 1 97.38 172 LEU A C 1
ATOM 1285 O O . LEU A 1 172 ? 5.219 8.43 6.98 1 97.38 172 LEU A O 1
ATOM 1289 N N . VAL A 1 173 ? 4.855 6.332 7.621 1 96.62 173 VAL A N 1
ATOM 1290 C CA . VAL A 1 173 ? 3.623 6.688 8.312 1 96.62 173 VAL A CA 1
ATOM 1291 C C . VAL A 1 173 ? 3.934 7.66 9.453 1 96.62 173 VAL A C 1
ATOM 1293 O O . VAL A 1 173 ? 3.268 8.688 9.602 1 96.62 173 VAL A O 1
ATOM 1296 N N . LEU A 1 174 ? 4.926 7.355 10.188 1 96 174 LEU A N 1
ATOM 1297 C CA . LEU A 1 174 ? 5.312 8.203 11.312 1 96 174 LEU A CA 1
ATOM 1298 C C . LEU A 1 174 ? 5.762 9.578 10.828 1 96 174 LEU A C 1
ATOM 1300 O O . LEU A 1 174 ? 5.473 10.594 11.469 1 96 174 LEU A O 1
ATOM 1304 N N . LEU A 1 175 ? 6.473 9.609 9.75 1 96.25 175 LEU A N 1
ATOM 1305 C CA . LEU A 1 175 ? 6.914 10.875 9.18 1 96.25 175 LEU A CA 1
ATOM 1306 C C . LEU A 1 175 ? 5.719 11.758 8.836 1 96.25 175 LEU A C 1
ATOM 1308 O O . LEU A 1 175 ? 5.734 12.961 9.109 1 96.25 175 LEU A O 1
ATOM 1312 N N . ILE A 1 176 ? 4.727 11.18 8.242 1 95 176 ILE A N 1
ATOM 1313 C CA . ILE A 1 176 ? 3.527 11.922 7.871 1 95 176 ILE A CA 1
ATOM 1314 C C . ILE A 1 176 ? 2.865 12.492 9.125 1 95 176 ILE A C 1
ATOM 1316 O O . ILE A 1 176 ? 2.504 13.672 9.164 1 95 176 ILE A O 1
ATOM 1320 N N . ILE A 1 177 ? 2.812 11.664 10.148 1 92.38 177 ILE A N 1
ATOM 1321 C CA . ILE A 1 177 ? 2.174 12.078 11.391 1 92.38 177 ILE A CA 1
ATOM 1322 C C . ILE A 1 177 ? 2.992 13.188 12.039 1 92.38 177 ILE A C 1
ATOM 1324 O O . ILE A 1 177 ? 2.439 14.195 12.492 1 92.38 177 ILE A O 1
ATOM 1328 N N . LEU A 1 178 ? 4.277 13.055 12.141 1 91.62 178 LEU A N 1
ATOM 1329 C CA . LEU A 1 178 ? 5.152 14.047 12.75 1 91.62 178 LEU A CA 1
ATOM 1330 C C . LEU A 1 178 ? 5.035 15.391 12.039 1 91.62 178 LEU A C 1
ATOM 1332 O O . LEU A 1 178 ? 4.996 16.438 12.68 1 91.62 178 LEU A O 1
ATOM 1336 N N . SER A 1 179 ? 5.02 15.32 10.773 1 91.06 179 SER A N 1
ATOM 1337 C CA . SER A 1 179 ? 4.891 16.547 10 1 91.06 179 SER A CA 1
ATOM 1338 C C . SER A 1 179 ? 3.555 17.234 10.273 1 91.06 179 SER A C 1
ATOM 1340 O O . SER A 1 179 ? 3.49 18.469 10.383 1 91.06 179 SER A O 1
ATOM 1342 N N . ALA A 1 180 ? 2.506 16.469 10.344 1 88.44 180 ALA A N 1
ATOM 1343 C CA . ALA A 1 180 ? 1.19 17.031 10.633 1 88.44 180 ALA A CA 1
ATOM 1344 C C . ALA A 1 180 ? 1.166 17.672 12.016 1 88.44 180 ALA A C 1
ATOM 1346 O O . ALA A 1 180 ? 0.603 18.766 12.18 1 88.44 180 ALA A O 1
ATOM 1347 N N . VAL A 1 181 ? 1.782 17.047 12.969 1 87.56 181 VAL A N 1
ATOM 1348 C CA . VAL A 1 181 ? 1.839 17.578 14.32 1 87.56 181 VAL A CA 1
ATOM 1349 C C . VAL A 1 181 ? 2.648 18.875 14.328 1 87.56 181 VAL A C 1
ATOM 1351 O O . VAL A 1 181 ? 2.26 19.859 14.969 1 87.56 181 VAL A O 1
ATOM 1354 N N . ALA A 1 182 ? 3.73 18.906 13.68 1 86.56 182 ALA A N 1
ATOM 1355 C CA . ALA A 1 182 ? 4.582 20.094 13.617 1 86.56 182 ALA A CA 1
ATOM 1356 C C . ALA A 1 182 ? 3.826 21.281 13.023 1 86.56 182 ALA A C 1
ATOM 1358 O O . ALA A 1 182 ? 3.969 22.406 13.492 1 86.56 182 ALA A O 1
ATOM 1359 N N . ILE A 1 183 ? 3.033 21.016 12.031 1 84.06 183 ILE A N 1
ATOM 1360 C CA . ILE A 1 183 ? 2.258 22.062 11.383 1 84.06 183 ILE A CA 1
ATOM 1361 C C . ILE A 1 183 ? 1.177 22.578 12.328 1 84.06 183 ILE A C 1
ATOM 1363 O O . ILE A 1 183 ? 0.854 23.766 12.328 1 84.06 183 ILE A O 1
ATOM 1367 N N . SER A 1 184 ? 0.63 21.719 13.125 1 83.06 184 SER A N 1
ATOM 1368 C CA . SER A 1 184 ? -0.455 22.094 14.023 1 83.06 184 SER A CA 1
ATOM 1369 C C . SER A 1 184 ? 0.054 22.969 15.172 1 83.06 184 SER A C 1
ATOM 1371 O O . SER A 1 184 ? -0.729 23.641 15.836 1 83.06 184 SER A O 1
ATOM 1373 N N . ARG A 1 185 ? 1.299 22.891 15.453 1 79.06 185 ARG A N 1
ATOM 1374 C CA . ARG A 1 185 ? 1.858 23.641 16.578 1 79.06 185 ARG A CA 1
ATOM 1375 C C . ARG A 1 185 ? 2.35 25.016 16.141 1 79.06 185 ARG A C 1
ATOM 1377 O O . ARG A 1 185 ? 2.844 25.797 16.953 1 79.06 185 ARG A O 1
ATOM 1384 N N . ARG A 1 186 ? 2.146 25.312 15 1 71.62 186 ARG A N 1
ATOM 1385 C CA . ARG A 1 186 ? 2.525 26.656 14.578 1 71.62 186 ARG A CA 1
ATOM 1386 C C . ARG A 1 186 ? 1.455 27.672 14.961 1 71.62 186 ARG A C 1
ATOM 1388 O O . ARG A 1 186 ? 0.274 27.328 15.055 1 71.62 186 ARG A O 1
ATOM 1395 N N . MET B 1 1 ? -5.824 55.875 14.867 1 55.12 1 MET B N 1
ATOM 1396 C CA . MET B 1 1 ? -7.07 55.125 14.867 1 55.12 1 MET B CA 1
ATOM 1397 C C . MET B 1 1 ? -7.242 54.344 13.555 1 55.12 1 MET B C 1
ATOM 1399 O O . MET B 1 1 ? -7.734 53.219 13.547 1 55.12 1 MET B O 1
ATOM 1403 N N . MET B 1 2 ? -6.805 54.906 12.453 1 61.88 2 MET B N 1
ATOM 1404 C CA . MET B 1 2 ? -7.047 54.344 11.133 1 61.88 2 MET B CA 1
ATOM 1405 C C . MET B 1 2 ? -6.121 53.156 10.867 1 61.88 2 MET B C 1
ATOM 1407 O O . MET B 1 2 ? -6.531 52.156 10.258 1 61.88 2 MET B O 1
ATOM 1411 N N . LYS B 1 3 ? -4.93 53.125 11.25 1 66.38 3 LYS B N 1
ATOM 1412 C CA . LYS B 1 3 ? -4.004 52.031 11.016 1 66.38 3 LYS B CA 1
ATOM 1413 C C . LYS B 1 3 ? -4.395 50.812 11.828 1 66.38 3 LYS B C 1
ATOM 1415 O O . LYS B 1 3 ? -4.285 49.688 11.352 1 66.38 3 LYS B O 1
ATOM 1420 N N . ALA B 1 4 ? -4.84 50.969 12.984 1 68.06 4 ALA B N 1
ATOM 1421 C CA . ALA B 1 4 ? -5.281 49.844 13.828 1 68.06 4 ALA B CA 1
ATOM 1422 C C . ALA B 1 4 ? -6.508 49.156 13.227 1 68.06 4 ALA B C 1
ATOM 1424 O O . ALA B 1 4 ? -6.625 47.938 13.266 1 68.06 4 ALA B O 1
ATOM 1425 N N . VAL B 1 5 ? -7.344 49.938 12.625 1 64.19 5 VAL B N 1
ATOM 1426 C CA . VAL B 1 5 ? -8.562 49.438 12.016 1 64.19 5 VAL B CA 1
ATOM 1427 C C . VAL B 1 5 ? -8.211 48.625 10.758 1 64.19 5 VAL B C 1
ATOM 1429 O O . VAL B 1 5 ? -8.797 47.562 10.5 1 64.19 5 VAL B O 1
ATOM 1432 N N . SER B 1 6 ? -7.125 49 10.062 1 66.56 6 SER B N 1
ATOM 1433 C CA . SER B 1 6 ? -6.754 48.312 8.828 1 66.56 6 SER B CA 1
ATOM 1434 C C . SER B 1 6 ? -6.109 46.969 9.125 1 66.56 6 SER B C 1
ATOM 1436 O O . SER B 1 6 ? -6.348 46 8.406 1 66.56 6 SER B O 1
ATOM 1438 N N . ILE B 1 7 ? -5.309 47 10.188 1 65.5 7 ILE B N 1
ATOM 1439 C CA . ILE B 1 7 ? -4.68 45.75 10.57 1 65.5 7 ILE B CA 1
ATOM 1440 C C . ILE B 1 7 ? -5.742 44.781 11.094 1 65.5 7 ILE B C 1
ATOM 1442 O O . ILE B 1 7 ? -5.719 43.594 10.766 1 65.5 7 ILE B O 1
ATOM 1446 N N . GLU B 1 8 ? -6.656 45.344 11.922 1 60.41 8 GLU B N 1
ATOM 1447 C CA . GLU B 1 8 ? -7.754 44.531 12.422 1 60.41 8 GLU B CA 1
ATOM 1448 C C . GLU B 1 8 ? -8.648 44.031 11.289 1 60.41 8 GLU B C 1
ATOM 1450 O O . GLU B 1 8 ? -9.102 42.875 11.297 1 60.41 8 GLU B O 1
ATOM 1455 N N . SER B 1 9 ? -8.859 44.906 10.305 1 63.5 9 SER B N 1
ATOM 1456 C CA . SER B 1 9 ? -9.664 44.531 9.141 1 63.5 9 SER B CA 1
ATOM 1457 C C . SER B 1 9 ? -8.945 43.5 8.281 1 63.5 9 SER B C 1
ATOM 1459 O O . SER B 1 9 ? -9.578 42.594 7.754 1 63.5 9 SER B O 1
ATOM 1461 N N . GLY B 1 10 ? -7.656 43.562 8.125 1 57.66 10 GLY B N 1
ATOM 1462 C CA . GLY B 1 10 ? -6.871 42.594 7.367 1 57.66 10 GLY B CA 1
ATOM 1463 C C . GLY B 1 10 ? -6.812 41.219 8.008 1 57.66 10 GLY B C 1
ATOM 1464 O O . GLY B 1 10 ? -6.93 40.219 7.324 1 57.66 10 GLY B O 1
ATOM 1465 N N . GLU B 1 11 ? -6.57 41.344 9.32 1 59.41 11 GLU B N 1
ATOM 1466 C CA . GLU B 1 11 ? -6.57 40.094 10.078 1 59.41 11 GLU B CA 1
ATOM 1467 C C . GLU B 1 11 ? -7.953 39.469 10.078 1 59.41 11 GLU B C 1
ATOM 1469 O O . GLU B 1 11 ? -8.07 38.25 9.977 1 59.41 11 GLU B O 1
ATOM 1474 N N . ALA B 1 12 ? -8.938 40.312 10.195 1 60.53 12 ALA B N 1
ATOM 1475 C CA . ALA B 1 12 ? -10.312 39.844 10.117 1 60.53 12 ALA B CA 1
ATOM 1476 C C . ALA B 1 12 ? -10.625 39.281 8.734 1 60.53 12 ALA B C 1
ATOM 1478 O O . ALA B 1 12 ? -11.281 38.25 8.609 1 60.53 12 ALA B O 1
ATOM 1479 N N . SER B 1 13 ? -10.188 39.969 7.711 1 58.41 13 SER B N 1
ATOM 1480 C CA . SER B 1 13 ? -10.406 39.5 6.344 1 58.41 13 SER B CA 1
ATOM 1481 C C . SER B 1 13 ? -9.672 38.219 6.074 1 58.41 13 SER B C 1
ATOM 1483 O O . SER B 1 13 ? -10.211 37.312 5.434 1 58.41 13 SER B O 1
ATOM 1485 N N . LYS B 1 14 ? -8.453 38.125 6.574 1 61.03 14 LYS B N 1
ATOM 1486 C CA . LYS B 1 14 ? -7.699 36.875 6.434 1 61.03 14 LYS B CA 1
ATOM 1487 C C . LYS B 1 14 ? -8.344 35.75 7.234 1 61.03 14 LYS B C 1
ATOM 1489 O O . LYS B 1 14 ? -8.406 34.625 6.766 1 61.03 14 LYS B O 1
ATOM 1494 N N . ALA B 1 15 ? -8.82 36.156 8.328 1 59.22 15 ALA B N 1
ATOM 1495 C CA . ALA B 1 15 ? -9.5 35.156 9.156 1 59.22 15 ALA B CA 1
ATOM 1496 C C . ALA B 1 15 ? -10.789 34.688 8.484 1 59.22 15 ALA B C 1
ATOM 1498 O O . ALA B 1 15 ? -11.078 33.469 8.477 1 59.22 15 ALA B O 1
ATOM 1499 N N . ILE B 1 16 ? -11.547 35.625 7.93 1 58.22 16 ILE B N 1
ATOM 1500 C CA . ILE B 1 16 ? -12.773 35.281 7.219 1 58.22 16 ILE B CA 1
ATOM 1501 C C . ILE B 1 16 ? -12.445 34.438 5.996 1 58.22 16 ILE B C 1
ATOM 1503 O O . ILE B 1 16 ? -13.148 33.438 5.703 1 58.22 16 ILE B O 1
ATOM 1507 N N . GLY B 1 17 ? -11.359 34.719 5.367 1 60.22 17 GLY B N 1
ATOM 1508 C CA . GLY B 1 17 ? -10.898 33.938 4.219 1 60.22 17 GLY B CA 1
ATOM 1509 C C . GLY B 1 17 ? -10.445 32.531 4.578 1 60.22 17 GLY B C 1
ATOM 1510 O O . GLY B 1 17 ? -10.758 31.594 3.863 1 60.22 17 GLY B O 1
ATOM 1511 N N . HIS B 1 18 ? -9.859 32.469 5.75 1 66.62 18 HIS B N 1
ATOM 1512 C CA . HIS B 1 18 ? -9.383 31.156 6.211 1 66.62 18 HIS B CA 1
ATOM 1513 C C . HIS B 1 18 ? -10.547 30.25 6.594 1 66.62 18 HIS B C 1
ATOM 1515 O O . HIS B 1 18 ? -10.539 29.062 6.285 1 66.62 18 HIS B O 1
ATOM 1521 N N . HIS B 1 19 ? -11.578 30.906 7.066 1 69.62 19 HIS B N 1
ATOM 1522 C CA . HIS B 1 19 ? -12.742 30.125 7.492 1 69.62 19 HIS B CA 1
ATOM 1523 C C . HIS B 1 19 ? -13.477 29.547 6.293 1 69.62 19 HIS B C 1
ATOM 1525 O O . HIS B 1 19 ? -13.883 28.375 6.316 1 69.62 19 HIS B O 1
ATOM 1531 N N . GLY B 1 20 ? -13.617 30.391 5.312 1 74.88 20 GLY B N 1
ATOM 1532 C CA . GLY B 1 20 ? -14.273 29.938 4.102 1 74.88 20 GLY B CA 1
ATOM 1533 C C . GLY B 1 20 ? -13.508 28.828 3.391 1 74.88 20 GLY B C 1
ATOM 1534 O O . GLY B 1 20 ? -14.102 27.859 2.936 1 74.88 20 GLY B O 1
ATOM 1535 N N . VAL B 1 21 ? -12.266 28.984 3.381 1 78.75 21 VAL B N 1
ATOM 1536 C CA . VAL B 1 21 ? -11.43 27.984 2.719 1 78.75 21 VAL B CA 1
ATOM 1537 C C . VAL B 1 21 ? -11.445 26.688 3.51 1 78.75 21 VAL B C 1
ATOM 1539 O O . VAL B 1 21 ? -11.547 25.594 2.928 1 78.75 21 VAL B O 1
ATOM 1542 N N . ASN B 1 22 ? -11.508 26.797 4.738 1 82.06 22 ASN B N 1
ATOM 1543 C CA . ASN B 1 22 ? -11.539 25.594 5.57 1 82.06 22 ASN B CA 1
ATOM 1544 C C . ASN B 1 22 ? -12.875 24.875 5.461 1 82.06 22 ASN B C 1
ATOM 1546 O O . ASN B 1 22 ? -12.922 23.641 5.496 1 82.06 22 ASN B O 1
ATOM 1550 N N . ARG B 1 23 ? -13.891 25.719 5.301 1 83.81 23 ARG B N 1
ATOM 1551 C CA . ARG B 1 23 ? -15.188 25.094 5.09 1 83.81 23 ARG B CA 1
ATOM 1552 C C . ARG B 1 23 ? -15.227 24.328 3.766 1 83.81 23 ARG B C 1
ATOM 1554 O O . ARG B 1 23 ? -15.734 23.219 3.697 1 83.81 23 ARG B O 1
ATOM 1561 N N . GLY B 1 24 ? -14.695 24.922 2.758 1 87.19 24 GLY B N 1
ATOM 1562 C CA . GLY B 1 24 ? -14.594 24.25 1.469 1 87.19 24 GLY B CA 1
ATOM 1563 C C . GLY B 1 24 ? -13.766 22.984 1.521 1 87.19 24 GLY B C 1
ATOM 1564 O O . GLY B 1 24 ? -14.133 21.969 0.923 1 87.19 24 GLY B O 1
ATOM 1565 N N . LEU B 1 25 ? -12.703 23.047 2.244 1 88.81 25 LEU B N 1
ATOM 1566 C CA . LEU B 1 25 ? -11.844 21.875 2.41 1 88.81 25 LEU B CA 1
ATOM 1567 C C . LEU B 1 25 ? -12.586 20.75 3.145 1 88.81 25 LEU B C 1
ATOM 1569 O O . LEU B 1 25 ? -12.445 19.578 2.805 1 88.81 25 LEU B O 1
ATOM 1573 N N . SER B 1 26 ? -13.352 21.188 4.027 1 88.19 26 SER B N 1
ATOM 1574 C CA . SER B 1 26 ? -14.102 20.188 4.793 1 88.19 26 SER B CA 1
ATOM 1575 C C . SER B 1 26 ? -15.195 19.547 3.953 1 88.19 26 SER B C 1
ATOM 1577 O O . SER B 1 26 ? -15.492 18.359 4.109 1 88.19 26 SER B O 1
ATOM 1579 N N . VAL B 1 27 ? -15.828 20.312 3.096 1 90.94 27 VAL B N 1
ATOM 1580 C CA . VAL B 1 27 ? -16.828 19.766 2.186 1 90.94 27 VAL B CA 1
ATOM 1581 C C . VAL B 1 27 ? -16.172 18.766 1.229 1 90.94 27 VAL B C 1
ATOM 1583 O O . VAL B 1 27 ? -16.703 17.688 0.977 1 90.94 27 VAL B O 1
ATOM 1586 N N . PHE B 1 28 ? -15.047 19.125 0.718 1 93.38 28 PHE B N 1
ATOM 1587 C CA . PHE B 1 28 ? -14.305 18.234 -0.169 1 93.38 28 PHE B CA 1
ATOM 1588 C C . PHE B 1 28 ? -13.898 16.953 0.557 1 93.38 28 PHE B C 1
ATOM 1590 O O . PHE B 1 28 ? -13.922 15.867 -0.027 1 93.38 28 PHE B O 1
ATOM 1597 N N . ASP B 1 29 ? -13.516 17.156 1.758 1 93.5 29 ASP B N 1
ATOM 1598 C CA . ASP B 1 29 ? -13.195 16 2.596 1 93.5 29 ASP B CA 1
ATOM 1599 C C . ASP B 1 29 ? -14.375 15.039 2.686 1 93.5 29 ASP B C 1
ATOM 1601 O O . ASP B 1 29 ? -14.219 13.828 2.492 1 93.5 29 ASP B O 1
ATOM 1605 N N . LEU B 1 30 ? -15.57 15.57 2.852 1 94.5 30 LEU B N 1
ATOM 1606 C CA . LEU B 1 30 ? -16.781 14.758 2.973 1 94.5 30 LEU B CA 1
ATOM 1607 C C . LEU B 1 30 ? -17.062 14.023 1.67 1 94.5 30 LEU B C 1
ATOM 1609 O O . LEU B 1 30 ? -17.391 12.828 1.686 1 94.5 30 LEU B O 1
ATOM 1613 N N . ILE B 1 31 ? -16.953 14.641 0.595 1 96.5 31 ILE B N 1
ATOM 1614 C CA . ILE B 1 31 ? -17.219 14.055 -0.713 1 96.5 31 ILE B CA 1
ATOM 1615 C C . ILE B 1 31 ? -16.219 12.93 -0.982 1 96.5 31 ILE B C 1
ATOM 1617 O O . ILE B 1 31 ? -16.609 11.844 -1.423 1 96.5 31 ILE B O 1
ATOM 1621 N N . LEU B 1 32 ? -14.984 13.172 -0.695 1 97.25 32 LEU B N 1
ATOM 1622 C CA . LEU B 1 32 ? -13.961 12.164 -0.931 1 97.25 32 LEU B CA 1
ATOM 1623 C C . LEU B 1 32 ? -14.195 10.93 -0.07 1 97.25 32 LEU B C 1
ATOM 1625 O O . LEU B 1 32 ? -13.977 9.805 -0.518 1 97.25 32 LEU B O 1
ATOM 1629 N N . ARG B 1 33 ? -14.641 11.141 1.12 1 97.69 33 ARG B N 1
ATOM 1630 C CA . ARG B 1 33 ? -14.922 10.016 2.002 1 97.69 33 ARG B CA 1
ATOM 1631 C C . ARG B 1 33 ? -16.078 9.18 1.473 1 97.69 33 ARG B C 1
ATOM 1633 O O . ARG B 1 33 ? -16.047 7.949 1.519 1 97.69 33 ARG B O 1
ATOM 1640 N N . ILE B 1 34 ? -17.047 9.828 0.91 1 97.5 34 ILE B N 1
ATOM 1641 C CA . ILE B 1 34 ? -18.188 9.125 0.339 1 97.5 34 ILE B CA 1
ATOM 1642 C C . ILE B 1 34 ? -17.75 8.344 -0.897 1 97.5 34 ILE B C 1
ATOM 1644 O O . ILE B 1 34 ? -18.109 7.176 -1.067 1 97.5 34 ILE B O 1
ATOM 1648 N N . VAL B 1 35 ? -16.969 8.953 -1.731 1 97.81 35 VAL B N 1
ATOM 1649 C CA . VAL B 1 35 ? -16.453 8.289 -2.918 1 97.81 35 VAL B CA 1
ATOM 1650 C C . VAL B 1 35 ? -15.625 7.062 -2.506 1 97.81 35 VAL B C 1
ATOM 1652 O O . VAL B 1 35 ? -15.75 5.996 -3.113 1 97.81 35 VAL B O 1
ATOM 1655 N N . ALA B 1 36 ? -14.797 7.234 -1.488 1 98.56 36 ALA B N 1
ATOM 1656 C CA . ALA B 1 36 ? -13.969 6.133 -1.008 1 98.56 36 ALA B CA 1
ATOM 1657 C C . ALA B 1 36 ? -14.828 5.012 -0.425 1 98.56 36 ALA B C 1
ATOM 1659 O O . ALA B 1 36 ? -14.5 3.832 -0.571 1 98.56 36 ALA B O 1
ATOM 1660 N N . ILE B 1 37 ? -15.914 5.316 0.232 1 98.62 37 ILE B N 1
ATOM 1661 C CA . ILE B 1 37 ? -16.844 4.328 0.756 1 98.62 37 ILE B CA 1
ATOM 1662 C C . ILE B 1 37 ? -17.438 3.516 -0.395 1 98.62 37 ILE B C 1
ATOM 1664 O O . ILE B 1 37 ? -17.422 2.283 -0.365 1 98.62 37 ILE B O 1
ATOM 1668 N N . VAL B 1 38 ? -17.875 4.215 -1.414 1 98.5 38 VAL B N 1
ATOM 1669 C CA . VAL B 1 38 ? -18.469 3.545 -2.566 1 98.5 38 VAL B CA 1
ATOM 1670 C C . VAL B 1 38 ? -17.422 2.68 -3.26 1 98.5 38 VAL B C 1
ATOM 1672 O O . VAL B 1 38 ? -17.703 1.54 -3.639 1 98.5 38 VAL B O 1
ATOM 1675 N N . GLY B 1 39 ? -16.234 3.213 -3.412 1 98.5 39 GLY B N 1
ATOM 1676 C CA . GLY B 1 39 ? -15.164 2.463 -4.047 1 98.5 39 GLY B CA 1
ATOM 1677 C C . GLY B 1 39 ? -14.812 1.189 -3.305 1 98.5 39 GLY B C 1
ATOM 1678 O O . GLY B 1 39 ? -14.695 0.122 -3.91 1 98.5 39 GLY B O 1
ATOM 1679 N N . THR B 1 40 ? -14.586 1.284 -1.997 1 98.69 40 THR B N 1
ATOM 1680 C CA . THR B 1 40 ? -14.203 0.122 -1.202 1 98.69 40 THR B CA 1
ATOM 1681 C C . THR B 1 40 ? -15.344 -0.885 -1.133 1 98.69 40 THR B C 1
ATOM 1683 O O . THR B 1 40 ? -15.117 -2.096 -1.196 1 98.69 40 THR B O 1
ATOM 1686 N N . LEU B 1 41 ? -16.547 -0.412 -1.02 1 98.62 41 LEU B N 1
ATOM 1687 C CA . LEU B 1 41 ? -17.719 -1.299 -0.978 1 98.62 41 LEU B CA 1
ATOM 1688 C C . LEU B 1 41 ? -17.891 -2.029 -2.305 1 98.62 41 LEU B C 1
ATOM 1690 O O . LEU B 1 41 ? -18.062 -3.25 -2.328 1 98.62 41 LEU B O 1
ATOM 1694 N N . ALA B 1 42 ? -17.844 -1.254 -3.377 1 98.44 42 ALA B N 1
ATOM 1695 C CA . ALA B 1 42 ? -17.984 -1.853 -4.703 1 98.44 42 ALA B CA 1
ATOM 1696 C C . ALA B 1 42 ? -16.875 -2.883 -4.949 1 98.44 42 ALA B C 1
ATOM 1698 O O . ALA B 1 42 ? -17.141 -3.951 -5.508 1 98.44 42 ALA B O 1
ATOM 1699 N N . GLY B 1 43 ? -15.633 -2.576 -4.555 1 98.56 43 GLY B N 1
ATOM 1700 C CA . GLY B 1 43 ? -14.539 -3.518 -4.695 1 98.56 43 GLY B CA 1
ATOM 1701 C C . GLY B 1 43 ? -14.742 -4.793 -3.902 1 98.56 43 GLY B C 1
ATOM 1702 O O . GLY B 1 43 ? -14.539 -5.895 -4.426 1 98.56 43 GLY B O 1
ATOM 1703 N N . ALA B 1 44 ? -15.148 -4.648 -2.668 1 98.56 44 ALA B N 1
ATOM 1704 C CA . ALA B 1 44 ? -15.375 -5.801 -1.802 1 98.56 44 ALA B CA 1
ATOM 1705 C C . ALA B 1 44 ? -16.484 -6.691 -2.346 1 98.56 44 ALA B C 1
ATOM 1707 O O . ALA B 1 44 ? -16.344 -7.914 -2.408 1 98.56 44 ALA B O 1
ATOM 1708 N N . VAL B 1 45 ? -17.562 -6.086 -2.766 1 98.25 45 VAL B N 1
ATOM 1709 C CA . VAL B 1 45 ? -18.719 -6.836 -3.262 1 98.25 45 VAL B CA 1
ATOM 1710 C C . VAL B 1 45 ? -18.344 -7.523 -4.574 1 98.25 45 VAL B C 1
ATOM 1712 O O . VAL B 1 45 ? -18.625 -8.711 -4.758 1 98.25 45 VAL B O 1
ATOM 1715 N N . ALA B 1 46 ? -17.703 -6.805 -5.469 1 98.19 46 ALA B N 1
ATOM 1716 C CA . ALA B 1 46 ? -17.328 -7.367 -6.766 1 98.19 46 ALA B CA 1
ATOM 1717 C C . ALA B 1 46 ? -16.375 -8.555 -6.594 1 98.19 46 ALA B C 1
ATOM 1719 O O . ALA B 1 46 ? -16.562 -9.602 -7.219 1 98.19 46 ALA B O 1
ATOM 1720 N N . MET B 1 47 ? -15.383 -8.477 -5.766 1 98.31 47 MET B N 1
ATOM 1721 C CA . MET B 1 47 ? -14.453 -9.578 -5.531 1 98.31 47 MET B CA 1
ATOM 1722 C C . MET B 1 47 ? -15.141 -10.719 -4.785 1 98.31 47 MET B C 1
ATOM 1724 O O . MET B 1 47 ? -14.977 -11.883 -5.141 1 98.31 47 MET B O 1
ATOM 1728 N N . GLY B 1 48 ? -15.883 -10.32 -3.785 1 97.88 48 GLY B N 1
ATOM 1729 C CA . GLY B 1 48 ? -16.516 -11.32 -2.936 1 97.88 48 GLY B CA 1
ATOM 1730 C C . GLY B 1 48 ? -17.562 -12.148 -3.662 1 97.88 48 GLY B C 1
ATOM 1731 O O . GLY B 1 48 ? -17.953 -13.211 -3.182 1 97.88 48 GLY B O 1
ATOM 1732 N N . THR B 1 49 ? -18 -11.633 -4.797 1 96.75 49 THR B N 1
ATOM 1733 C CA . THR B 1 49 ? -18.984 -12.375 -5.578 1 96.75 49 THR B CA 1
ATOM 1734 C C . THR B 1 49 ? -18.359 -12.898 -6.875 1 96.75 49 THR B C 1
ATOM 1736 O O . THR B 1 49 ? -19.078 -13.375 -7.758 1 96.75 49 THR B O 1
ATOM 1739 N N . ALA B 1 50 ? -17.078 -12.805 -7.008 1 96.81 50 ALA B N 1
ATOM 1740 C CA . ALA B 1 50 ? -16.406 -13.297 -8.203 1 96.81 50 ALA B CA 1
ATOM 1741 C C . ALA B 1 50 ? -16.359 -14.82 -8.227 1 96.81 50 ALA B C 1
ATOM 1743 O O . ALA B 1 50 ? -15.773 -15.445 -7.336 1 96.81 50 ALA B O 1
ATOM 1744 N N . GLU B 1 51 ? -17.016 -15.414 -9.141 1 94.88 51 GLU B N 1
ATOM 1745 C CA . GLU B 1 51 ? -17.047 -16.859 -9.312 1 94.88 51 GLU B CA 1
ATOM 1746 C C . GLU B 1 51 ? -17.359 -17.234 -10.758 1 94.88 51 GLU B C 1
ATOM 1748 O O . GLU B 1 51 ? -17.953 -16.453 -11.492 1 94.88 51 GLU B O 1
ATOM 1753 N N . GLN B 1 52 ? -16.859 -18.344 -11.102 1 94 52 GLN B N 1
ATOM 1754 C CA . GLN B 1 52 ? -17.125 -18.922 -12.414 1 94 52 GLN B CA 1
ATOM 1755 C C . GLN B 1 52 ? -17.047 -20.453 -12.375 1 94 52 GLN B C 1
ATOM 1757 O O . GLN B 1 52 ? -16.078 -21.016 -11.891 1 94 52 GLN B O 1
ATOM 1762 N N . THR B 1 53 ? -18.109 -21.047 -12.789 1 91.06 53 THR B N 1
ATOM 1763 C CA . THR B 1 53 ? -18.141 -22.5 -12.945 1 91.06 53 THR B CA 1
ATOM 1764 C C . THR B 1 53 ? -18.047 -22.891 -14.414 1 91.06 53 THR B C 1
ATOM 1766 O O . THR B 1 53 ? -18.75 -22.328 -15.258 1 91.06 53 THR B O 1
ATOM 1769 N N . LEU B 1 54 ? -17.109 -23.844 -14.664 1 87.25 54 LEU B N 1
ATOM 1770 C CA . LEU B 1 54 ? -16.953 -24.297 -16.047 1 87.25 54 LEU B CA 1
ATOM 1771 C C . LEU B 1 54 ? -18 -25.359 -16.375 1 87.25 54 LEU B C 1
ATOM 1773 O O . LEU B 1 54 ? -18.438 -26.109 -15.508 1 87.25 54 LEU B O 1
ATOM 1777 N N . PRO B 1 55 ? -18.469 -25.312 -17.594 1 78.81 55 PRO B N 1
ATOM 1778 C CA . PRO B 1 55 ? -19.547 -26.234 -17.984 1 78.81 55 PRO B CA 1
ATOM 1779 C C . PRO B 1 55 ? -19.094 -27.688 -18.031 1 78.81 55 PRO B C 1
ATOM 1781 O O . PRO B 1 55 ? -19.922 -28.594 -18.109 1 78.81 55 PRO B O 1
ATOM 1784 N N . PHE B 1 56 ? -17.812 -27.812 -18.031 1 71.44 56 PHE B N 1
ATOM 1785 C CA . PHE B 1 56 ? -17.312 -29.188 -18.094 1 71.44 56 PHE B CA 1
ATOM 1786 C C . PHE B 1 56 ? -17.297 -29.812 -16.703 1 71.44 56 PHE B C 1
ATOM 1788 O O . PHE B 1 56 ? -16.719 -29.266 -15.773 1 71.44 56 PHE B O 1
ATOM 1795 N N . VAL B 1 57 ? -18.406 -30.547 -16.453 1 66.25 57 VAL B N 1
ATOM 1796 C CA . VAL B 1 57 ? -18.531 -31.219 -15.164 1 66.25 57 VAL B CA 1
ATOM 1797 C C . VAL B 1 57 ? -18.125 -32.688 -15.305 1 66.25 57 VAL B C 1
ATOM 1799 O O . VAL B 1 57 ? -18.5 -33.344 -16.266 1 66.25 57 VAL B O 1
ATOM 1802 N N . THR B 1 58 ? -17.062 -32.906 -14.609 1 63.56 58 THR B N 1
ATOM 1803 C CA . THR B 1 58 ? -16.891 -34.344 -14.469 1 63.56 58 THR B CA 1
ATOM 1804 C C . THR B 1 58 ? -17.688 -34.875 -13.273 1 63.56 58 THR B C 1
ATOM 1806 O O . THR B 1 58 ? -18.172 -34.094 -12.453 1 63.56 58 THR B O 1
ATOM 1809 N N . GLN B 1 59 ? -18.344 -36.156 -13.344 1 57.41 59 GLN B N 1
ATOM 1810 C CA . GLN B 1 59 ? -19.125 -36.75 -12.266 1 57.41 59 GLN B CA 1
ATOM 1811 C C . GLN B 1 59 ? -18.531 -36.406 -10.906 1 57.41 59 GLN B C 1
ATOM 1813 O O . GLN B 1 59 ? -19.25 -36.25 -9.922 1 57.41 59 GLN B O 1
ATOM 1818 N N . LEU B 1 60 ? -17.219 -36.156 -10.758 1 60.41 60 LEU B N 1
ATOM 1819 C CA . LEU B 1 60 ? -16.516 -36.062 -9.477 1 60.41 60 LEU B CA 1
ATOM 1820 C C . LEU B 1 60 ? -15.984 -34.656 -9.242 1 60.41 60 LEU B C 1
ATOM 1822 O O . LEU B 1 60 ? -15.867 -34.188 -8.094 1 60.41 60 LEU B O 1
ATOM 1826 N N . VAL B 1 61 ? -15.719 -34.031 -10.414 1 66.5 61 VAL B N 1
ATOM 1827 C CA . VAL B 1 61 ? -15.008 -32.75 -10.203 1 66.5 61 VAL B CA 1
ATOM 1828 C C . VAL B 1 61 ? -15.703 -31.641 -10.984 1 66.5 61 VAL B C 1
ATOM 1830 O O . VAL B 1 61 ? -15.977 -31.797 -12.18 1 66.5 61 VAL B O 1
ATOM 1833 N N . GLN B 1 62 ? -16.188 -30.719 -10.211 1 69.88 62 GLN B N 1
ATOM 1834 C CA . GLN B 1 62 ? -16.625 -29.469 -10.828 1 69.88 62 GLN B CA 1
ATOM 1835 C C . GLN B 1 62 ? -15.523 -28.422 -10.828 1 69.88 62 GLN B C 1
ATOM 1837 O O . GLN B 1 62 ? -14.984 -28.078 -9.773 1 69.88 62 GLN B O 1
ATOM 1842 N N . PHE B 1 63 ? -15.195 -28 -12.102 1 81.25 63 PHE B N 1
ATOM 1843 C CA . PHE B 1 63 ? -14.148 -27 -12.258 1 81.25 63 PHE B CA 1
ATOM 1844 C C . PHE B 1 63 ? -14.711 -25.594 -12.062 1 81.25 63 PHE B C 1
ATOM 1846 O O . PHE B 1 63 ? -15.578 -25.156 -12.82 1 81.25 63 PHE B O 1
ATOM 1853 N N . SER B 1 64 ? -14.383 -25.047 -10.953 1 88.81 64 SER B N 1
ATOM 1854 C CA . SER B 1 64 ? -14.859 -23.703 -10.648 1 88.81 64 SER B CA 1
ATOM 1855 C C . SER B 1 64 ? -13.75 -22.844 -10.023 1 88.81 64 SER B C 1
ATOM 1857 O O . SER B 1 64 ? -12.789 -23.375 -9.469 1 88.81 64 SER B O 1
ATOM 1859 N N . ALA B 1 65 ? -13.859 -21.672 -10.281 1 93 65 ALA B N 1
ATOM 1860 C CA . ALA B 1 65 ? -13 -20.672 -9.641 1 93 65 ALA B CA 1
ATOM 1861 C C . ALA B 1 65 ? -13.828 -19.688 -8.828 1 93 65 ALA B C 1
ATOM 1863 O O . ALA B 1 65 ? -14.844 -19.172 -9.312 1 93 65 ALA B O 1
ATOM 1864 N N . GLN B 1 66 ? -13.445 -19.531 -7.598 1 95.56 66 GLN B N 1
ATOM 1865 C CA . GLN B 1 66 ? -14.086 -18.594 -6.684 1 95.56 66 GLN B CA 1
ATOM 1866 C C . GLN B 1 66 ? -13.055 -17.719 -5.973 1 95.56 66 GLN B C 1
ATOM 1868 O O . GLN B 1 66 ? -11.898 -18.109 -5.828 1 95.56 66 GLN B O 1
ATOM 1873 N N . TYR B 1 67 ? -13.531 -16.594 -5.504 1 94.62 67 TYR B N 1
ATOM 1874 C CA . TYR B 1 67 ? -12.609 -15.68 -4.844 1 94.62 67 TYR B CA 1
ATOM 1875 C C . TYR B 1 67 ? -11.961 -16.328 -3.631 1 94.62 67 TYR B C 1
ATOM 1877 O O . TYR B 1 67 ? -10.797 -16.078 -3.322 1 94.62 67 TYR B O 1
ATOM 1885 N N . ASP B 1 68 ? -12.688 -17.188 -2.875 1 95.06 68 ASP B N 1
ATOM 1886 C CA . ASP B 1 68 ? -12.195 -17.766 -1.628 1 95.06 68 ASP B CA 1
ATOM 1887 C C . ASP B 1 68 ? -11.211 -18.891 -1.898 1 95.06 68 ASP B C 1
ATOM 1889 O O . ASP B 1 68 ? -10.656 -19.484 -0.964 1 95.06 68 ASP B O 1
ATOM 1893 N N . ASP B 1 69 ? -10.953 -19.219 -3.176 1 96.06 69 ASP B N 1
ATOM 1894 C CA . ASP B 1 69 ? -9.867 -20.125 -3.559 1 96.06 69 ASP B CA 1
ATOM 1895 C C . ASP B 1 69 ? -8.508 -19.469 -3.336 1 96.06 69 ASP B C 1
ATOM 1897 O O . ASP B 1 69 ? -7.477 -20.141 -3.314 1 96.06 69 ASP B O 1
ATOM 1901 N N . PHE B 1 70 ? -8.516 -18.156 -3.207 1 97.06 70 PHE B N 1
ATOM 1902 C CA . PHE B 1 70 ? -7.285 -17.391 -3.061 1 97.06 70 PHE B CA 1
ATOM 1903 C C . PHE B 1 70 ? -7.281 -16.625 -1.744 1 97.06 70 PHE B C 1
ATOM 1905 O O . PHE B 1 70 ? -8.117 -15.742 -1.529 1 97.06 70 PHE B O 1
ATOM 1912 N N . ASP B 1 71 ? -6.34 -16.844 -0.872 1 96.69 71 ASP B N 1
ATOM 1913 C CA . ASP B 1 71 ? -6.215 -16.172 0.412 1 96.69 71 ASP B CA 1
ATOM 1914 C C . ASP B 1 71 ? -6.055 -14.664 0.22 1 96.69 71 ASP B C 1
ATOM 1916 O O . ASP B 1 71 ? -6.582 -13.867 1.005 1 96.69 71 ASP B O 1
ATOM 1920 N N . THR B 1 72 ? -5.332 -14.305 -0.839 1 97.75 72 THR B N 1
ATOM 1921 C CA . THR B 1 72 ? -5.102 -12.891 -1.113 1 97.75 72 THR B CA 1
ATOM 1922 C C . THR B 1 72 ? -6.41 -12.18 -1.452 1 97.75 72 THR B C 1
ATOM 1924 O O . THR B 1 72 ? -6.609 -11.023 -1.085 1 97.75 72 THR B O 1
ATOM 1927 N N . PHE B 1 73 ? -7.328 -12.836 -2.105 1 98.44 73 PHE B N 1
ATOM 1928 C CA . PHE B 1 73 ? -8.617 -12.242 -2.449 1 98.44 73 PHE B CA 1
ATOM 1929 C C . PHE B 1 73 ? -9.508 -12.141 -1.218 1 98.44 73 PHE B C 1
ATOM 1931 O O . PHE B 1 73 ? -10.234 -11.156 -1.05 1 98.44 73 PHE B O 1
ATOM 1938 N N . LYS B 1 74 ? -9.453 -13.109 -0.373 1 98.25 74 LYS B N 1
ATOM 1939 C CA . LYS B 1 74 ? -10.164 -13.016 0.897 1 98.25 74 LYS B CA 1
ATOM 1940 C C . LYS B 1 74 ? -9.68 -11.828 1.717 1 98.25 74 LYS B C 1
ATOM 1942 O O . LYS B 1 74 ? -10.484 -11.078 2.277 1 98.25 74 LYS B O 1
ATOM 1947 N N . LEU B 1 75 ? -8.383 -11.695 1.767 1 98.06 75 LEU B N 1
ATOM 1948 C CA . LEU B 1 75 ? -7.805 -10.57 2.484 1 98.06 75 LEU B CA 1
ATOM 1949 C C . LEU B 1 75 ? -8.258 -9.242 1.871 1 98.06 75 LEU B C 1
ATOM 1951 O O . LEU B 1 75 ? -8.578 -8.297 2.594 1 98.06 75 LEU B O 1
ATOM 1955 N N . PHE B 1 76 ? -8.203 -9.227 0.582 1 98.69 76 PHE B N 1
ATOM 1956 C CA . PHE B 1 76 ? -8.656 -8.031 -0.13 1 98.69 76 PHE B CA 1
ATOM 1957 C C . PHE B 1 76 ? -10.07 -7.656 0.291 1 98.69 76 PHE B C 1
ATOM 1959 O O . PHE B 1 76 ? -10.344 -6.492 0.588 1 98.69 76 PHE B O 1
ATOM 1966 N N . VAL B 1 77 ? -11 -8.578 0.32 1 98.69 77 VAL B N 1
ATOM 1967 C CA . VAL B 1 77 ? -12.398 -8.336 0.674 1 98.69 77 VAL B CA 1
ATOM 1968 C C . VAL B 1 77 ? -12.484 -7.855 2.121 1 98.69 77 VAL B C 1
ATOM 1970 O O . VAL B 1 77 ? -13.164 -6.871 2.416 1 98.69 77 VAL B O 1
ATOM 1973 N N . ILE B 1 78 ? -11.82 -8.5 3.004 1 98.5 78 ILE B N 1
ATOM 1974 C CA . ILE B 1 78 ? -11.836 -8.156 4.422 1 98.5 78 ILE B CA 1
ATOM 1975 C C . ILE B 1 78 ? -11.305 -6.738 4.617 1 98.5 78 ILE B C 1
ATOM 1977 O O . ILE B 1 78 ? -11.906 -5.93 5.324 1 98.5 78 ILE B O 1
ATOM 1981 N N . VAL B 1 79 ? -10.172 -6.492 3.994 1 98.62 79 VAL B N 1
ATOM 1982 C CA . VAL B 1 79 ? -9.523 -5.195 4.141 1 98.62 79 VAL B CA 1
ATOM 1983 C C . VAL B 1 79 ? -10.445 -4.098 3.602 1 98.62 79 VAL B C 1
ATOM 1985 O O . VAL B 1 79 ? -10.633 -3.064 4.25 1 98.62 79 VAL B O 1
ATOM 1988 N N . ASN B 1 80 ? -11.008 -4.301 2.434 1 98.75 80 ASN B N 1
ATOM 1989 C CA . ASN B 1 80 ? -11.93 -3.312 1.879 1 98.75 80 ASN B CA 1
ATOM 1990 C C . ASN B 1 80 ? -13.133 -3.1 2.787 1 98.75 80 ASN B C 1
ATOM 1992 O O . ASN B 1 80 ? -13.602 -1.972 2.949 1 98.75 80 ASN B O 1
ATOM 1996 N N . ALA B 1 81 ? -13.633 -4.176 3.369 1 98.69 81 ALA B N 1
ATOM 1997 C CA . ALA B 1 81 ? -14.758 -4.059 4.289 1 98.69 81 ALA B CA 1
ATOM 1998 C C . ALA B 1 81 ? -14.383 -3.229 5.512 1 98.69 81 ALA B C 1
ATOM 2000 O O . ALA B 1 81 ? -15.156 -2.377 5.953 1 98.69 81 ALA B O 1
ATOM 2001 N N . ILE B 1 82 ? -13.242 -3.447 6.07 1 98.5 82 ILE B N 1
ATOM 2002 C CA . ILE B 1 82 ? -12.758 -2.721 7.234 1 98.5 82 ILE B CA 1
ATOM 2003 C C . ILE B 1 82 ? -12.641 -1.235 6.906 1 98.5 82 ILE B C 1
ATOM 2005 O O . ILE B 1 82 ? -13.102 -0.384 7.664 1 98.5 82 ILE B O 1
ATOM 2009 N N . ILE B 1 83 ? -12.039 -0.957 5.77 1 98.56 83 ILE B N 1
ATOM 2010 C CA . ILE B 1 83 ? -11.812 0.431 5.379 1 98.56 83 ILE B CA 1
ATOM 2011 C C . ILE B 1 83 ? -13.148 1.117 5.113 1 98.56 83 ILE B C 1
ATOM 2013 O O . ILE B 1 83 ? -13.336 2.287 5.461 1 98.56 83 ILE B O 1
ATOM 2017 N N . CYS B 1 84 ? -14.039 0.396 4.477 1 98.38 84 CYS B N 1
ATOM 2018 C CA . CYS B 1 84 ? -15.375 0.928 4.242 1 98.38 84 CYS B CA 1
ATOM 2019 C C . CYS B 1 84 ? -16.047 1.314 5.559 1 98.38 84 CYS B C 1
ATOM 2021 O O . CYS B 1 84 ? -16.594 2.412 5.684 1 98.38 84 CYS B O 1
ATOM 2023 N N . ALA B 1 85 ? -16.016 0.448 6.52 1 98.31 85 ALA B N 1
ATOM 2024 C CA . ALA B 1 85 ? -16.594 0.715 7.832 1 98.31 85 ALA B CA 1
ATOM 2025 C C . ALA B 1 85 ? -15.914 1.906 8.5 1 98.31 85 ALA B C 1
ATOM 2027 O O . ALA B 1 85 ? -16.578 2.773 9.07 1 98.31 85 ALA B O 1
ATOM 2028 N N . TYR B 1 86 ? -14.625 1.964 8.453 1 98.31 86 TYR B N 1
ATOM 2029 C CA . TYR B 1 86 ? -13.875 3.07 9.031 1 98.31 86 TYR B CA 1
ATOM 2030 C C . TYR B 1 86 ? -14.297 4.398 8.414 1 98.31 86 TYR B C 1
ATOM 2032 O O . TYR B 1 86 ? -14.523 5.379 9.125 1 98.31 86 TYR B O 1
ATOM 2040 N N . LEU B 1 87 ? -14.32 4.395 7.094 1 97.88 87 LEU B N 1
ATOM 2041 C CA . LEU B 1 87 ? -14.688 5.621 6.387 1 97.88 87 LEU B CA 1
ATOM 2042 C C . LEU B 1 87 ? -16.094 6.055 6.75 1 97.88 87 LEU B C 1
ATOM 2044 O O . LEU B 1 87 ? -16.359 7.246 6.918 1 97.88 87 LEU B O 1
ATOM 2048 N N . ALA B 1 88 ? -17.016 5.094 6.84 1 97.12 88 ALA B N 1
ATOM 2049 C CA . ALA B 1 88 ? -18.391 5.41 7.254 1 97.12 88 ALA B CA 1
ATOM 2050 C C . ALA B 1 88 ? -18.406 6.012 8.656 1 97.12 88 ALA B C 1
ATOM 2052 O O . ALA B 1 88 ? -19.109 6.992 8.906 1 97.12 88 ALA B O 1
ATOM 2053 N N . LEU B 1 89 ? -17.594 5.508 9.547 1 96.12 89 LEU B N 1
ATOM 2054 C CA . LEU B 1 89 ? -17.547 5.973 10.93 1 96.12 89 LEU B CA 1
ATOM 2055 C C . LEU B 1 89 ? -16.859 7.328 11.016 1 96.12 89 LEU B C 1
ATOM 2057 O O . LEU B 1 89 ? -17.031 8.055 12 1 96.12 89 LEU B O 1
ATOM 2061 N N . SER B 1 90 ? -16.062 7.656 10.055 1 94.81 90 SER B N 1
ATOM 2062 C CA . SER B 1 90 ? -15.344 8.922 10.086 1 94.81 90 SER B CA 1
ATOM 2063 C C . SER B 1 90 ? -16.188 10.055 9.508 1 94.81 90 SER B C 1
ATOM 2065 O O . SER B 1 90 ? -15.812 11.227 9.602 1 94.81 90 SER B O 1
ATOM 2067 N N . LEU B 1 91 ? -17.375 9.766 8.938 1 94.25 91 LEU B N 1
ATOM 2068 C CA . LEU B 1 91 ? -18.234 10.781 8.312 1 94.25 91 LEU B CA 1
ATOM 2069 C C . LEU B 1 91 ? -18.672 11.828 9.328 1 94.25 91 LEU B C 1
ATOM 2071 O O . LEU B 1 91 ? -18.656 13.023 9.039 1 94.25 91 LEU B O 1
ATOM 2075 N N . PRO B 1 92 ? -19.078 11.469 10.555 1 90 92 PRO B N 1
ATOM 2076 C CA . PRO B 1 92 ? -19.469 12.492 11.531 1 90 92 PRO B CA 1
ATOM 2077 C C . PRO B 1 92 ? -18.344 13.484 11.828 1 90 92 PRO B C 1
ATOM 2079 O O . PRO B 1 92 ? -18.609 14.664 12.07 1 90 92 PRO B O 1
ATOM 2082 N N . PHE B 1 93 ? -17.156 13.016 11.906 1 87.38 93 PHE B N 1
ATOM 2083 C CA . PHE B 1 93 ? -16.016 13.914 12.125 1 87.38 93 PHE B CA 1
ATOM 2084 C C . PHE B 1 93 ? -15.898 14.914 10.977 1 87.38 93 PHE B C 1
ATOM 2086 O O . PHE B 1 93 ? -15.625 16.094 11.203 1 87.38 93 PHE B O 1
ATOM 2093 N N . SER B 1 94 ? -16.094 14.422 9.766 1 86.06 94 SER B N 1
ATOM 2094 C CA . SER B 1 94 ? -16.047 15.32 8.617 1 86.06 94 SER B CA 1
ATOM 2095 C C . SER B 1 94 ? -17.141 16.375 8.688 1 86.06 94 SER B C 1
ATOM 2097 O O . SER B 1 94 ? -16.906 17.547 8.391 1 86.06 94 SER B O 1
ATOM 2099 N N . ILE B 1 95 ? -18.281 15.938 9.039 1 84.56 95 ILE B N 1
ATOM 2100 C CA . ILE B 1 95 ? -19.406 16.859 9.188 1 84.56 95 ILE B CA 1
ATOM 2101 C C . ILE B 1 95 ? -19.094 17.859 10.305 1 84.56 95 ILE B C 1
ATOM 2103 O O . ILE B 1 95 ? -19.328 19.062 10.156 1 84.56 95 ILE B O 1
ATOM 2107 N N . TYR B 1 96 ? -18.5 17.359 11.406 1 83.38 96 TYR B N 1
ATOM 2108 C CA . TYR B 1 96 ? -18.125 18.203 12.531 1 83.38 96 TYR B CA 1
ATOM 2109 C C . TYR B 1 96 ? -17.125 19.266 12.102 1 83.38 96 TYR B C 1
ATOM 2111 O O . TYR B 1 96 ? -17.203 20.422 12.531 1 83.38 96 TYR B O 1
ATOM 2119 N N . HIS B 1 97 ? -16.219 18.922 11.273 1 78.94 97 HIS B N 1
ATOM 2120 C CA . HIS B 1 97 ? -15.188 19.859 10.828 1 78.94 97 HIS B CA 1
ATOM 2121 C C . HIS B 1 97 ? -15.781 20.938 9.945 1 78.94 97 HIS B C 1
ATOM 2123 O O . HIS B 1 97 ? -15.234 22.031 9.844 1 78.94 97 HIS B O 1
ATOM 2129 N N . ILE B 1 98 ? -16.844 20.641 9.234 1 77.19 98 ILE B N 1
ATOM 2130 C CA . ILE B 1 98 ? -17.547 21.656 8.453 1 77.19 98 ILE B CA 1
ATOM 2131 C C . ILE B 1 98 ? -18.188 22.672 9.383 1 77.19 98 ILE B C 1
ATOM 2133 O O . ILE B 1 98 ? -18.172 23.875 9.102 1 77.19 98 ILE B O 1
ATOM 2137 N N . MET B 1 99 ? -18.594 22.188 10.5 1 79.25 99 MET B N 1
ATOM 2138 C CA . MET B 1 99 ? -19.297 23.031 11.453 1 79.25 99 MET B CA 1
ATOM 2139 C C . MET B 1 99 ? -18.312 23.812 12.32 1 79.25 99 MET B C 1
ATOM 2141 O O . MET B 1 99 ? -18.578 24.953 12.695 1 79.25 99 MET B O 1
ATOM 2145 N N . ARG B 1 100 ? -17.234 23.156 12.727 1 74.94 100 ARG B N 1
ATOM 2146 C CA . ARG B 1 100 ? -16.219 23.781 13.578 1 74.94 100 ARG B CA 1
ATOM 2147 C C . ARG B 1 100 ? -14.852 23.766 12.898 1 74.94 100 ARG B C 1
ATOM 2149 O O . ARG B 1 100 ? -14.164 22.734 12.898 1 74.94 100 ARG B O 1
ATOM 2156 N N . SER B 1 101 ? -14.445 24.781 12.43 1 65.56 101 SER B N 1
ATOM 2157 C CA . SER B 1 101 ? -13.258 24.875 11.586 1 65.56 101 SER B CA 1
ATOM 2158 C C . SER B 1 101 ? -11.984 24.828 12.422 1 65.56 101 SER B C 1
ATOM 2160 O O . SER B 1 101 ? -10.898 24.578 11.898 1 65.56 101 SER B O 1
ATOM 2162 N N . ARG B 1 102 ? -12.109 24.891 13.75 1 65.88 102 ARG B N 1
ATOM 2163 C CA . ARG B 1 102 ? -10.906 25.047 14.562 1 65.88 102 ARG B CA 1
ATOM 2164 C C . ARG B 1 102 ? -10.516 23.734 15.219 1 65.88 102 ARG B C 1
ATOM 2166 O O . ARG B 1 102 ? -9.656 23.703 16.109 1 65.88 102 ARG B O 1
ATOM 2173 N N . ALA B 1 103 ? -10.969 22.703 14.766 1 65.75 103 ALA B N 1
ATOM 2174 C CA . ALA B 1 103 ? -10.711 21.453 15.477 1 65.75 103 ALA B CA 1
ATOM 2175 C C . ALA B 1 103 ? -9.398 20.828 15.016 1 65.75 103 ALA B C 1
ATOM 2177 O O . ALA B 1 103 ? -9.398 19.875 14.234 1 65.75 103 ALA B O 1
ATOM 2178 N N . GLY B 1 104 ? -8.234 21.297 15.539 1 74.12 104 GLY B N 1
ATOM 2179 C CA . GLY B 1 104 ? -6.906 20.891 15.125 1 74.12 104 GLY B CA 1
ATOM 2180 C C . GLY B 1 104 ? -6.574 19.469 15.539 1 74.12 104 GLY B C 1
ATOM 2181 O O . GLY B 1 104 ? -6.066 18.688 14.734 1 74.12 104 GLY B O 1
ATOM 2182 N N . LYS B 1 105 ? -6.977 19.109 16.75 1 80.5 105 LYS B N 1
ATOM 2183 C CA . LYS B 1 105 ? -6.633 17.781 17.281 1 80.5 105 LYS B CA 1
ATOM 2184 C C . LYS B 1 105 ? -7.383 16.688 16.547 1 80.5 105 LYS B C 1
ATOM 2186 O O . LYS B 1 105 ? -6.824 15.617 16.281 1 80.5 105 LYS B O 1
ATOM 2191 N N . SER B 1 106 ? -8.578 16.984 16.203 1 85.75 106 SER B N 1
ATOM 2192 C CA . SER B 1 106 ? -9.367 15.984 15.508 1 85.75 106 SER B CA 1
ATOM 2193 C C . SER B 1 106 ? -8.836 15.758 14.094 1 85.75 106 SER B C 1
ATOM 2195 O O . SER B 1 106 ? -8.891 14.633 13.578 1 85.75 106 SER B O 1
ATOM 2197 N N . ARG B 1 107 ? -8.289 16.75 13.562 1 86.81 107 ARG B N 1
ATOM 2198 C CA . ARG B 1 107 ? -7.75 16.609 12.219 1 86.81 107 ARG B CA 1
ATOM 2199 C C . ARG B 1 107 ? -6.457 15.797 12.227 1 86.81 107 ARG B C 1
ATOM 2201 O O . ARG B 1 107 ? -6.215 14.992 11.32 1 86.81 107 ARG B O 1
ATOM 2208 N N . ILE B 1 108 ? -5.699 15.969 13.219 1 88.75 108 ILE B N 1
ATOM 2209 C CA . ILE B 1 108 ? -4.477 15.18 13.352 1 88.75 108 ILE B CA 1
ATOM 2210 C C . ILE B 1 108 ? -4.828 13.711 13.547 1 88.75 108 ILE B C 1
ATOM 2212 O O . ILE B 1 108 ? -4.172 12.828 12.992 1 88.75 108 ILE B O 1
ATOM 2216 N N . LEU B 1 109 ? -5.816 13.484 14.336 1 91.06 109 LEU B N 1
ATOM 2217 C CA . LEU B 1 109 ? -6.277 12.117 14.555 1 91.06 109 LEU B CA 1
ATOM 2218 C C . LEU B 1 109 ? -6.75 11.484 13.25 1 91.06 109 LEU B C 1
ATOM 2220 O O . LEU B 1 109 ? -6.441 10.328 12.969 1 91.06 109 LEU B O 1
ATOM 2224 N N . LEU B 1 110 ? -7.445 12.242 12.477 1 92.5 110 LEU B N 1
ATOM 2225 C CA . LEU B 1 110 ? -7.93 11.727 11.195 1 92.5 110 LEU B CA 1
ATOM 2226 C C . LEU B 1 110 ? -6.77 11.445 10.25 1 92.5 110 LEU B C 1
ATOM 2228 O O . LEU B 1 110 ? -6.805 10.469 9.5 1 92.5 110 LEU B O 1
ATOM 2232 N N . ILE B 1 111 ? -5.797 12.273 10.258 1 93.12 111 ILE B N 1
ATOM 2233 C CA . ILE B 1 111 ? -4.621 12.047 9.422 1 93.12 111 ILE B CA 1
ATOM 2234 C C . ILE B 1 111 ? -3.947 10.734 9.82 1 93.12 111 ILE B C 1
ATOM 2236 O O . ILE B 1 111 ? -3.57 9.938 8.961 1 93.12 111 ILE B O 1
ATOM 2240 N N . PHE B 1 112 ? -3.873 10.5 11.086 1 92.44 112 PHE B N 1
ATOM 2241 C CA . PHE B 1 112 ? -3.254 9.281 11.602 1 92.44 112 PHE B CA 1
ATOM 2242 C C . PHE B 1 112 ? -4.043 8.055 11.172 1 92.44 112 PHE B C 1
ATOM 2244 O O . PHE B 1 112 ? -3.475 7.109 10.617 1 92.44 112 PHE B O 1
ATOM 2251 N N . LEU B 1 113 ? -5.246 8.008 11.352 1 96 113 LEU B N 1
ATOM 2252 C CA . LEU B 1 113 ? -6.098 6.875 11.016 1 96 113 LEU B CA 1
ATOM 2253 C C . LEU B 1 113 ? -6.18 6.68 9.508 1 96 113 LEU B C 1
ATOM 2255 O O . LEU B 1 113 ? -6.137 5.551 9.016 1 96 113 LEU B O 1
ATOM 2259 N N . ASP B 1 114 ? -6.266 7.828 8.781 1 96.88 114 ASP B N 1
ATOM 2260 C CA . ASP B 1 114 ? -6.309 7.75 7.324 1 96.88 114 ASP B CA 1
ATOM 2261 C C . ASP B 1 114 ? -5.016 7.16 6.766 1 96.88 114 ASP B C 1
ATOM 2263 O O . ASP B 1 114 ? -5.039 6.414 5.785 1 96.88 114 ASP B O 1
ATOM 2267 N N . ALA B 1 115 ? -3.908 7.469 7.352 1 95.19 115 ALA B N 1
ATOM 2268 C CA . ALA B 1 115 ? -2.629 6.934 6.887 1 95.19 115 ALA B CA 1
ATOM 2269 C C . ALA B 1 115 ? -2.555 5.426 7.109 1 95.19 115 ALA B C 1
ATOM 2271 O O . ALA B 1 115 ? -2.109 4.684 6.23 1 95.19 115 ALA B O 1
ATOM 2272 N N . ILE B 1 116 ? -3.018 4.965 8.211 1 96.25 116 ILE B N 1
ATOM 2273 C CA . ILE B 1 116 ? -3.025 3.541 8.516 1 96.25 116 ILE B CA 1
ATOM 2274 C C . ILE B 1 116 ? -3.961 2.809 7.559 1 96.25 116 ILE B C 1
ATOM 2276 O O . ILE B 1 116 ? -3.617 1.745 7.035 1 96.25 116 ILE B O 1
ATOM 2280 N N . MET B 1 117 ? -5.121 3.373 7.332 1 97.75 117 MET B N 1
ATOM 2281 C CA . MET B 1 117 ? -6.086 2.756 6.422 1 97.75 117 MET B CA 1
ATOM 2282 C C . MET B 1 117 ? -5.547 2.732 4.996 1 97.75 117 MET B C 1
ATOM 2284 O O . MET B 1 117 ? -5.836 1.807 4.234 1 97.75 117 MET B O 1
ATOM 2288 N N . LEU B 1 118 ? -4.797 3.785 4.668 1 97.88 118 LEU B N 1
ATOM 2289 C CA . LEU B 1 118 ? -4.18 3.824 3.348 1 97.88 118 LEU B CA 1
ATOM 2290 C C . LEU B 1 118 ? -3.197 2.67 3.172 1 97.88 118 LEU B C 1
ATOM 2292 O O . LEU B 1 118 ? -3.186 2.01 2.131 1 97.88 118 LEU B O 1
ATOM 2296 N N . VAL B 1 119 ? -2.389 2.414 4.195 1 98 119 VAL B N 1
ATOM 2297 C CA . VAL B 1 119 ? -1.436 1.311 4.148 1 98 119 VAL B CA 1
ATOM 2298 C C . VAL B 1 119 ? -2.184 -0.014 4.016 1 98 119 VAL B C 1
ATOM 2300 O O . VAL B 1 119 ? -1.823 -0.859 3.195 1 98 119 VAL B O 1
ATOM 2303 N N . LEU B 1 120 ? -3.211 -0.168 4.789 1 98.12 120 LEU B N 1
ATOM 2304 C CA . LEU B 1 120 ? -3.992 -1.399 4.773 1 98.12 120 LEU B CA 1
ATOM 2305 C C . LEU B 1 120 ? -4.652 -1.605 3.412 1 98.12 120 LEU B C 1
ATOM 2307 O O . LEU B 1 120 ? -4.559 -2.689 2.83 1 98.12 120 LEU B O 1
ATOM 2311 N N . LEU B 1 121 ? -5.277 -0.55 2.883 1 98.62 121 LEU B N 1
ATOM 2312 C CA . LEU B 1 121 ? -5.945 -0.628 1.589 1 98.62 121 LEU B CA 1
ATOM 2313 C C . LEU B 1 121 ? -4.945 -0.927 0.478 1 98.62 121 LEU B C 1
ATOM 2315 O O . LEU B 1 121 ? -5.184 -1.796 -0.363 1 98.62 121 LEU B O 1
ATOM 2319 N N . THR B 1 122 ? -3.861 -0.201 0.49 1 98.44 122 THR B N 1
ATOM 2320 C CA . THR B 1 122 ? -2.832 -0.385 -0.525 1 98.44 122 THR B CA 1
ATOM 2321 C C . THR B 1 122 ? -2.248 -1.794 -0.455 1 98.44 122 THR B C 1
ATOM 2323 O O . THR B 1 122 ? -1.981 -2.414 -1.487 1 98.44 122 THR B O 1
ATOM 2326 N N . SER B 1 123 ? -2.092 -2.283 0.746 1 98.31 123 SER B N 1
ATOM 2327 C CA . SER B 1 123 ? -1.559 -3.631 0.921 1 98.31 123 SER B CA 1
ATOM 2328 C C . SER B 1 123 ? -2.496 -4.676 0.328 1 98.31 123 SER B C 1
ATOM 2330 O O . SER B 1 123 ? -2.074 -5.512 -0.475 1 98.31 123 SER B O 1
ATOM 2332 N N . GLY B 1 124 ? -3.762 -4.598 0.731 1 98.44 124 GLY B N 1
ATOM 2333 C CA . GLY B 1 124 ? -4.734 -5.551 0.222 1 98.44 124 GLY B CA 1
ATOM 2334 C C . GLY B 1 124 ? -4.91 -5.477 -1.283 1 98.44 124 GLY B C 1
ATOM 2335 O O . GLY B 1 124 ? -4.938 -6.508 -1.962 1 98.44 124 GLY B O 1
ATOM 2336 N N . ALA B 1 125 ? -5.035 -4.316 -1.808 1 98.62 125 ALA B N 1
ATOM 2337 C CA . ALA B 1 125 ? -5.27 -4.109 -3.234 1 98.62 125 ALA B CA 1
ATOM 2338 C C . ALA B 1 125 ? -4.07 -4.559 -4.062 1 98.62 125 ALA B C 1
ATOM 2340 O O . ALA B 1 125 ? -4.227 -5.191 -5.109 1 98.62 125 ALA B O 1
ATOM 2341 N N . SER B 1 126 ? -2.889 -4.242 -3.633 1 98.62 126 SER B N 1
ATOM 2342 C CA . SER B 1 126 ? -1.691 -4.586 -4.395 1 98.62 126 SER B CA 1
ATOM 2343 C C . SER B 1 126 ? -1.413 -6.082 -4.344 1 98.62 126 SER B C 1
ATOM 2345 O O . SER B 1 126 ? -0.961 -6.668 -5.328 1 98.62 126 SER B O 1
ATOM 2347 N N . ALA B 1 127 ? -1.648 -6.68 -3.158 1 98.56 127 ALA B N 1
ATOM 2348 C CA . ALA B 1 127 ? -1.529 -8.133 -3.082 1 98.56 127 ALA B CA 1
ATOM 2349 C C . ALA B 1 127 ? -2.496 -8.812 -4.047 1 98.56 127 ALA B C 1
ATOM 2351 O O . ALA B 1 127 ? -2.111 -9.727 -4.781 1 98.56 127 ALA B O 1
ATOM 2352 N N . ALA B 1 128 ? -3.703 -8.383 -4.035 1 98.75 128 ALA B N 1
ATOM 2353 C CA . ALA B 1 128 ? -4.699 -8.93 -4.949 1 98.75 128 ALA B CA 1
ATOM 2354 C C . ALA B 1 128 ? -4.312 -8.68 -6.402 1 98.75 128 ALA B C 1
ATOM 2356 O O . ALA B 1 128 ? -4.473 -9.555 -7.254 1 98.75 128 ALA B O 1
ATOM 2357 N N . ALA B 1 129 ? -3.824 -7.512 -6.691 1 98.56 129 ALA B N 1
ATOM 2358 C CA . ALA B 1 129 ? -3.416 -7.18 -8.055 1 98.56 129 ALA B CA 1
ATOM 2359 C C . ALA B 1 129 ? -2.293 -8.094 -8.531 1 98.56 129 ALA B C 1
ATOM 2361 O O . ALA B 1 129 ? -2.25 -8.477 -9.703 1 98.56 129 ALA B O 1
ATOM 2362 N N . ALA B 1 130 ? -1.368 -8.469 -7.664 1 98.56 130 ALA B N 1
ATOM 2363 C CA . ALA B 1 130 ? -0.276 -9.367 -8.031 1 98.56 130 ALA B CA 1
ATOM 2364 C C . ALA B 1 130 ? -0.806 -10.742 -8.438 1 98.56 130 ALA B C 1
ATOM 2366 O O . ALA B 1 130 ? -0.326 -11.336 -9.398 1 98.56 130 ALA B O 1
ATOM 2367 N N . ILE B 1 131 ? -1.803 -11.188 -7.699 1 98.5 131 ILE B N 1
ATOM 2368 C CA . ILE B 1 131 ? -2.359 -12.5 -7.988 1 98.5 131 ILE B CA 1
ATOM 2369 C C . ILE B 1 131 ? -3.201 -12.438 -9.266 1 98.5 131 ILE B C 1
ATOM 2371 O O . ILE B 1 131 ? -3.188 -13.375 -10.07 1 98.5 131 ILE B O 1
ATOM 2375 N N . VAL B 1 132 ? -3.957 -11.32 -9.438 1 98.31 132 VAL B N 1
ATOM 2376 C CA . VAL B 1 132 ? -4.711 -11.141 -10.68 1 98.31 132 VAL B CA 1
ATOM 2377 C C . VAL B 1 132 ? -3.754 -11.133 -11.867 1 98.31 132 VAL B C 1
ATOM 2379 O O . VAL B 1 132 ? -4.023 -11.766 -12.891 1 98.31 132 VAL B O 1
ATOM 2382 N N . TYR B 1 133 ? -2.672 -10.461 -11.766 1 97.62 133 TYR B N 1
ATOM 2383 C CA . TYR B 1 133 ? -1.666 -10.414 -12.82 1 97.62 133 TYR B CA 1
ATOM 2384 C C . TYR B 1 133 ? -1.119 -11.805 -13.109 1 97.62 133 TYR B C 1
ATOM 2386 O O . TYR B 1 133 ? -1.001 -12.203 -14.273 1 97.62 133 TYR B O 1
ATOM 2394 N N . LEU B 1 134 ? -0.844 -12.539 -12.094 1 97.56 134 LEU B N 1
ATOM 2395 C CA . LEU B 1 134 ? -0.34 -13.898 -12.234 1 97.56 134 LEU B CA 1
ATOM 2396 C C . LEU B 1 134 ? -1.378 -14.797 -12.898 1 97.56 134 LEU B C 1
ATOM 2398 O O . LEU B 1 134 ? -1.036 -15.633 -13.742 1 97.56 134 LEU B O 1
ATOM 2402 N N . ALA B 1 135 ? -2.598 -14.625 -12.508 1 97.81 135 ALA B N 1
ATOM 2403 C CA . ALA B 1 135 ? -3.682 -15.43 -13.07 1 97.81 135 ALA B CA 1
ATOM 2404 C C . ALA B 1 135 ? -3.812 -15.195 -14.578 1 97.81 135 ALA B C 1
ATOM 2406 O O . ALA B 1 135 ? -4.184 -16.109 -15.32 1 97.81 135 ALA B O 1
ATOM 2407 N N . HIS B 1 136 ? -3.496 -13.992 -15.047 1 96.88 136 HIS B N 1
ATOM 2408 C CA . HIS B 1 136 ? -3.596 -13.656 -16.469 1 96.88 136 HIS B CA 1
ATOM 2409 C C . HIS B 1 136 ? -2.365 -14.133 -17.234 1 96.88 136 HIS B C 1
ATOM 2411 O O . HIS B 1 136 ? -2.473 -14.578 -18.375 1 96.88 136 HIS B O 1
ATOM 2417 N N . ASN B 1 137 ? -1.194 -14.062 -16.578 1 96.75 137 ASN B N 1
ATOM 2418 C CA . ASN B 1 137 ? 0.046 -14.195 -17.344 1 96.75 137 ASN B CA 1
ATOM 2419 C C . ASN B 1 137 ? 0.768 -15.5 -17 1 96.75 137 ASN B C 1
ATOM 2421 O O . ASN B 1 137 ? 1.599 -15.969 -17.781 1 96.75 137 ASN B O 1
ATOM 2425 N N . GLY B 1 138 ? 0.458 -16.062 -15.82 1 96.94 138 GLY B N 1
ATOM 2426 C CA . GLY B 1 138 ? 1.236 -17.203 -15.344 1 96.94 138 GLY B CA 1
ATOM 2427 C C . GLY B 1 138 ? 2.689 -16.859 -15.078 1 96.94 138 GLY B C 1
ATOM 2428 O O . GLY B 1 138 ? 3.055 -15.68 -15.031 1 96.94 138 GLY B O 1
ATOM 2429 N N . ASN B 1 139 ? 3.48 -17.812 -14.75 1 96.56 139 ASN B N 1
ATOM 2430 C CA . ASN B 1 139 ? 4.922 -17.734 -14.531 1 96.56 139 ASN B CA 1
ATOM 2431 C C . ASN B 1 139 ? 5.621 -19.031 -14.938 1 96.56 139 ASN B C 1
ATOM 2433 O O . ASN B 1 139 ? 5.555 -20.031 -14.211 1 96.56 139 ASN B O 1
ATOM 2437 N N . SER B 1 140 ? 6.363 -19.016 -16.062 1 93.81 140 SER B N 1
ATOM 2438 C CA . SER B 1 140 ? 6.973 -20.219 -16.609 1 93.81 140 SER B CA 1
ATOM 2439 C C . SER B 1 140 ? 8.125 -20.703 -15.742 1 93.81 140 SER B C 1
ATOM 2441 O O . SER B 1 140 ? 8.359 -21.906 -15.633 1 93.81 140 SER B O 1
ATOM 2443 N N . SER B 1 141 ? 8.766 -19.75 -15.133 1 91.81 141 SER B N 1
ATOM 2444 C CA . SER B 1 141 ? 9.891 -20.141 -14.289 1 91.81 141 SER B CA 1
ATOM 2445 C C . SER B 1 141 ? 9.422 -20.953 -13.086 1 91.81 141 SER B C 1
ATOM 2447 O O . SER B 1 141 ? 10.133 -21.844 -12.625 1 91.81 141 SER B O 1
ATOM 2449 N N . ALA B 1 142 ? 8.219 -20.719 -12.641 1 93.88 142 ALA B N 1
ATOM 2450 C CA . ALA B 1 142 ? 7.684 -21.406 -11.477 1 93.88 142 ALA B CA 1
ATOM 2451 C C . ALA B 1 142 ? 6.684 -22.484 -11.891 1 93.88 142 ALA B C 1
ATOM 2453 O O . ALA B 1 142 ? 6.102 -23.156 -11.039 1 93.88 142 ALA B O 1
ATOM 2454 N N . ASN B 1 143 ? 6.457 -22.578 -13.141 1 93.56 143 ASN B N 1
ATOM 2455 C CA . ASN B 1 143 ? 5.465 -23.5 -13.688 1 93.56 143 ASN B CA 1
ATOM 2456 C C . ASN B 1 143 ? 4.066 -23.203 -13.156 1 93.56 143 ASN B C 1
ATOM 2458 O O . ASN B 1 143 ? 3.32 -24.109 -12.797 1 93.56 143 ASN B O 1
ATOM 2462 N N . TRP B 1 144 ? 3.752 -22 -12.938 1 96.19 144 TRP B N 1
ATOM 2463 C CA . TRP B 1 144 ? 2.404 -21.562 -12.609 1 96.19 144 TRP B CA 1
ATOM 2464 C C . TRP B 1 144 ? 1.637 -21.172 -13.867 1 96.19 144 TRP B C 1
ATOM 2466 O O . TRP B 1 144 ? 1.911 -20.125 -14.469 1 96.19 144 TRP B O 1
ATOM 2476 N N . PHE B 1 145 ? 0.629 -21.891 -14.211 1 95.38 145 PHE B N 1
ATOM 2477 C CA . PHE B 1 145 ? -0.092 -21.672 -15.461 1 95.38 145 PHE B CA 1
ATOM 2478 C C . PHE B 1 145 ? -1.1 -20.547 -15.32 1 95.38 145 PHE B C 1
ATOM 2480 O O . PHE B 1 145 ? -1.677 -20.344 -14.25 1 95.38 145 PHE B O 1
ATOM 2487 N N . SER B 1 146 ? -1.282 -19.844 -16.422 1 96.44 146 SER B N 1
ATOM 2488 C CA . SER B 1 146 ? -2.346 -18.844 -16.469 1 96.44 146 SER B CA 1
ATOM 2489 C C . SER B 1 146 ? -3.721 -19.5 -16.438 1 96.44 146 SER B C 1
ATOM 2491 O O . SER B 1 146 ? -3.955 -20.484 -17.125 1 96.44 146 SER B O 1
ATOM 2493 N N . ILE B 1 147 ? -4.617 -18.953 -15.688 1 95 147 ILE B N 1
ATOM 2494 C CA . ILE B 1 147 ? -5.902 -19.625 -15.531 1 95 147 ILE B CA 1
ATOM 2495 C C . ILE B 1 147 ? -7.004 -18.797 -16.188 1 95 147 ILE B C 1
ATOM 2497 O O . ILE B 1 147 ? -8.125 -19.281 -16.375 1 95 147 ILE B O 1
ATOM 2501 N N . CYS B 1 148 ? -6.715 -17.594 -16.625 1 95.5 148 CYS B N 1
ATOM 2502 C CA . CYS B 1 148 ? -7.758 -16.672 -17.031 1 95.5 148 CYS B CA 1
ATOM 2503 C C . CYS B 1 148 ? -8.281 -17.016 -18.422 1 95.5 148 CYS B C 1
ATOM 2505 O O . CYS B 1 148 ? -9.352 -16.547 -18.812 1 95.5 148 CYS B O 1
ATOM 2507 N N . GLN B 1 149 ? -7.551 -17.812 -19.172 1 91.06 149 GLN B N 1
ATOM 2508 C CA . GLN B 1 149 ? -8.094 -18.281 -20.438 1 91.06 149 GLN B CA 1
ATOM 2509 C C . GLN B 1 149 ? -9.312 -19.156 -20.219 1 91.06 149 GLN B C 1
ATOM 2511 O O . GLN B 1 149 ? -10.258 -19.125 -21.016 1 91.06 149 GLN B O 1
ATOM 2516 N N . GLN B 1 150 ? -9.328 -19.906 -19.141 1 90.44 150 GLN B N 1
ATOM 2517 C CA . GLN B 1 150 ? -10.422 -20.812 -18.797 1 90.44 150 GLN B CA 1
ATOM 2518 C C . GLN B 1 150 ? -11.469 -20.094 -17.938 1 90.44 150 GLN B C 1
ATOM 2520 O O . GLN B 1 150 ? -12.672 -20.328 -18.094 1 90.44 150 GLN B O 1
ATOM 2525 N N . TYR B 1 151 ? -11.008 -19.266 -17.125 1 94.81 151 TYR B N 1
ATOM 2526 C CA . TYR B 1 151 ? -11.898 -18.578 -16.188 1 94.81 151 TYR B CA 1
ATOM 2527 C C . TYR B 1 151 ? -11.945 -17.078 -16.469 1 94.81 151 TYR B C 1
ATOM 2529 O O . TYR B 1 151 ? -11.648 -16.266 -15.594 1 94.81 151 TYR B O 1
ATOM 2537 N N . THR B 1 152 ? -12.43 -16.766 -17.578 1 94.88 152 THR B N 1
ATOM 2538 C CA . THR B 1 152 ? -12.398 -15.398 -18.094 1 94.88 152 THR B CA 1
ATOM 2539 C C . THR B 1 152 ? -13.297 -14.492 -17.25 1 94.88 152 THR B C 1
ATOM 2541 O O . THR B 1 152 ? -12.891 -13.391 -16.859 1 94.88 152 THR B O 1
ATOM 2544 N N . ASP B 1 153 ? -14.492 -14.914 -16.969 1 95.5 153 ASP B N 1
ATOM 2545 C CA . ASP B 1 153 ? -15.438 -14.102 -16.219 1 95.5 153 ASP B CA 1
ATOM 2546 C C . ASP B 1 153 ? -14.93 -13.859 -14.797 1 95.5 153 ASP B C 1
ATOM 2548 O O . ASP B 1 153 ? -15.031 -12.742 -14.281 1 95.5 153 ASP B O 1
ATOM 2552 N N . PHE B 1 154 ? -14.445 -14.93 -14.25 1 96.69 154 PHE B N 1
ATOM 2553 C CA . PHE B 1 154 ? -13.875 -14.797 -12.914 1 96.69 154 PHE B CA 1
ATOM 2554 C C . PHE B 1 154 ? -12.742 -13.781 -12.914 1 96.69 154 PHE B C 1
ATOM 2556 O O . PHE B 1 154 ? -12.695 -12.898 -12.055 1 96.69 154 PHE B O 1
ATOM 2563 N N . CYS B 1 155 ? -11.836 -13.812 -13.875 1 97.44 155 CYS B N 1
ATOM 2564 C CA . CYS B 1 155 ? -10.664 -12.938 -13.93 1 97.44 155 CYS B CA 1
ATOM 2565 C C . CYS B 1 155 ? -11.07 -11.508 -14.258 1 97.44 155 CYS B C 1
ATOM 2567 O O . CYS B 1 155 ? -10.492 -10.555 -13.727 1 97.44 155 CYS B O 1
ATOM 2569 N N . GLN B 1 156 ? -12.086 -11.281 -15.109 1 96.12 156 GLN B N 1
ATOM 2570 C CA . GLN B 1 156 ? -12.578 -9.938 -15.422 1 96.12 156 GLN B CA 1
ATOM 2571 C C . GLN B 1 156 ? -13.195 -9.281 -14.188 1 96.12 156 GLN B C 1
ATOM 2573 O O . GLN B 1 156 ? -12.938 -8.109 -13.906 1 96.12 156 GLN B O 1
ATOM 2578 N N . ARG B 1 157 ? -13.93 -10.016 -13.469 1 96.94 157 ARG B N 1
ATOM 2579 C CA . ARG B 1 157 ? -14.578 -9.5 -12.266 1 96.94 157 ARG B CA 1
ATOM 2580 C C . ARG B 1 157 ? -13.547 -9.18 -11.188 1 96.94 157 ARG B C 1
ATOM 2582 O O . ARG B 1 157 ? -13.641 -8.148 -10.516 1 96.94 157 ARG B O 1
ATOM 2589 N N . SER B 1 158 ? -12.609 -10.133 -11.008 1 97.88 158 SER B N 1
ATOM 2590 C CA . SER B 1 158 ? -11.562 -9.891 -10.023 1 97.88 158 SER B CA 1
ATOM 2591 C C . SER B 1 158 ? -10.727 -8.672 -10.383 1 97.88 158 SER B C 1
ATOM 2593 O O . SER B 1 158 ? -10.414 -7.848 -9.523 1 97.88 158 SER B O 1
ATOM 2595 N N . ALA B 1 159 ? -10.383 -8.516 -11.641 1 98.12 159 ALA B N 1
ATOM 2596 C CA . ALA B 1 159 ? -9.633 -7.344 -12.086 1 98.12 159 ALA B CA 1
ATOM 2597 C C . ALA B 1 159 ? -10.453 -6.07 -11.914 1 98.12 159 ALA B C 1
ATOM 2599 O O . ALA B 1 159 ? -9.93 -5.047 -11.461 1 98.12 159 ALA B O 1
ATOM 2600 N N . GLY B 1 160 ? -11.672 -6.145 -12.25 1 97.75 160 GLY B N 1
ATOM 2601 C CA . GLY B 1 160 ? -12.562 -5 -12.117 1 97.75 160 GLY B CA 1
ATOM 2602 C C . GLY B 1 160 ? -12.734 -4.547 -10.68 1 97.75 160 GLY B C 1
ATOM 2603 O O . GLY B 1 160 ? -12.914 -3.355 -10.414 1 97.75 160 GLY B O 1
ATOM 2604 N N . SER B 1 161 ? -12.773 -5.5 -9.773 1 98.31 161 SER B N 1
ATOM 2605 C CA . SER B 1 161 ? -12.984 -5.188 -8.359 1 98.31 161 SER B CA 1
ATOM 2606 C C . SER B 1 161 ? -11.891 -4.27 -7.828 1 98.31 161 SER B C 1
ATOM 2608 O O . SER B 1 161 ? -12.109 -3.525 -6.867 1 98.31 161 SER B O 1
ATOM 2610 N N . LEU B 1 162 ? -10.695 -4.305 -8.453 1 98.5 162 LEU B N 1
ATOM 2611 C CA . LEU B 1 162 ? -9.555 -3.533 -7.969 1 98.5 162 LEU B CA 1
ATOM 2612 C C . LEU B 1 162 ? -9.734 -2.051 -8.273 1 98.5 162 LEU B C 1
ATOM 2614 O O . LEU B 1 162 ? -9.133 -1.199 -7.613 1 98.5 162 LEU B O 1
ATOM 2618 N N . ILE B 1 163 ? -10.531 -1.699 -9.266 1 97.75 163 ILE B N 1
ATOM 2619 C CA . ILE B 1 163 ? -10.719 -0.323 -9.711 1 97.75 163 ILE B CA 1
ATOM 2620 C C . ILE B 1 163 ? -11.25 0.523 -8.555 1 97.75 163 ILE B C 1
ATOM 2622 O O . ILE B 1 163 ? -10.742 1.612 -8.28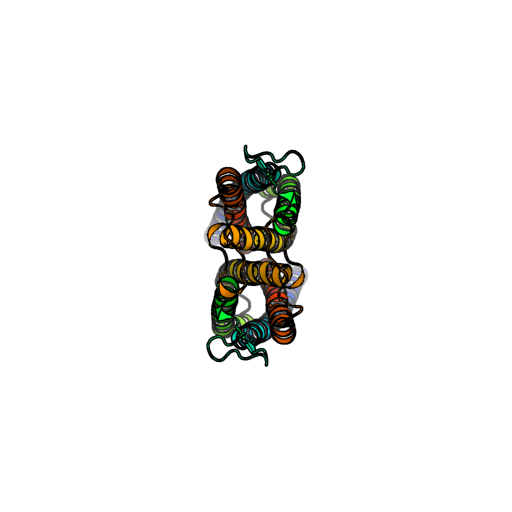9 1 97.75 163 ILE B O 1
ATOM 2626 N N . GLY B 1 164 ? -12.266 -0.011 -7.906 1 97.19 164 GLY B N 1
ATOM 2627 C CA . GLY B 1 164 ? -12.82 0.708 -6.77 1 97.19 164 GLY B CA 1
ATOM 2628 C C . GLY B 1 164 ? -11.812 0.966 -5.672 1 97.19 164 GLY B C 1
ATOM 2629 O O . GLY B 1 164 ? -11.758 2.062 -5.113 1 97.19 164 GLY B O 1
ATOM 2630 N N . SER B 1 165 ? -10.992 0.005 -5.355 1 98.12 165 SER B N 1
ATOM 2631 C CA . SER B 1 165 ? -9.992 0.142 -4.301 1 98.12 165 SER B CA 1
ATOM 2632 C C . SER B 1 165 ? -8.914 1.15 -4.684 1 98.12 165 SER B C 1
ATOM 2634 O O . SER B 1 165 ? -8.453 1.924 -3.844 1 98.12 165 SER B O 1
ATOM 2636 N N . PHE B 1 166 ? -8.508 1.177 -5.922 1 98.06 166 PHE B N 1
ATOM 2637 C CA . PHE B 1 166 ? -7.504 2.137 -6.371 1 98.06 166 PHE B CA 1
ATOM 2638 C C . PHE B 1 166 ? -8.047 3.561 -6.293 1 98.06 166 PHE B C 1
ATOM 2640 O O . PHE B 1 166 ? -7.32 4.484 -5.922 1 98.06 166 PHE B O 1
ATOM 2647 N N . GLY B 1 167 ? -9.305 3.697 -6.691 1 97.25 167 GLY B N 1
ATOM 2648 C CA . GLY B 1 167 ? -9.938 4.992 -6.504 1 97.25 167 GLY B CA 1
ATOM 2649 C C . GLY B 1 167 ? -9.977 5.43 -5.051 1 97.25 167 GLY B C 1
ATOM 2650 O O . GLY B 1 167 ? -9.719 6.598 -4.746 1 97.25 167 GLY B O 1
ATOM 2651 N N . ALA B 1 168 ? -10.305 4.512 -4.203 1 98.19 168 ALA B N 1
ATOM 2652 C CA . ALA B 1 168 ? -10.359 4.812 -2.775 1 98.19 168 ALA B CA 1
ATOM 2653 C C . ALA B 1 168 ? -8.977 5.188 -2.248 1 98.19 168 ALA B C 1
ATOM 2655 O O . ALA B 1 168 ? -8.852 6.059 -1.385 1 98.19 168 ALA B O 1
ATOM 2656 N N . MET B 1 169 ? -7.945 4.551 -2.725 1 97.94 169 MET B N 1
ATOM 2657 C CA . MET B 1 169 ? -6.578 4.887 -2.34 1 97.94 169 MET B CA 1
ATOM 2658 C C . MET B 1 169 ? -6.258 6.336 -2.68 1 97.94 169 MET B C 1
ATOM 2660 O O . MET B 1 169 ? -5.703 7.066 -1.854 1 97.94 169 MET B O 1
ATOM 2664 N N . ALA B 1 170 ? -6.59 6.68 -3.895 1 97.06 170 ALA B N 1
ATOM 2665 C CA . ALA B 1 170 ? -6.363 8.062 -4.316 1 97.06 170 ALA B CA 1
ATOM 2666 C C . ALA B 1 170 ? -7.121 9.039 -3.422 1 97.06 170 ALA B C 1
ATOM 2668 O O . ALA B 1 170 ? -6.586 10.078 -3.031 1 97.06 170 ALA B O 1
ATOM 2669 N N . SER B 1 171 ? -8.328 8.68 -3.102 1 97.56 171 SER B N 1
ATOM 2670 C CA . SER B 1 171 ? -9.133 9.516 -2.225 1 97.56 171 SER B CA 1
ATOM 2671 C C . SER B 1 171 ? -8.484 9.672 -0.853 1 97.56 171 SER B C 1
ATOM 2673 O O . SER B 1 171 ? -8.445 10.766 -0.294 1 97.56 171 SER B O 1
ATOM 2675 N N . LEU B 1 172 ? -7.953 8.586 -0.328 1 97.44 172 LEU B N 1
ATOM 2676 C CA . LEU B 1 172 ? -7.344 8.625 0.996 1 97.44 172 LEU B CA 1
ATOM 2677 C C . LEU B 1 172 ? -6.094 9.5 0.994 1 97.44 172 LEU B C 1
ATOM 2679 O O . 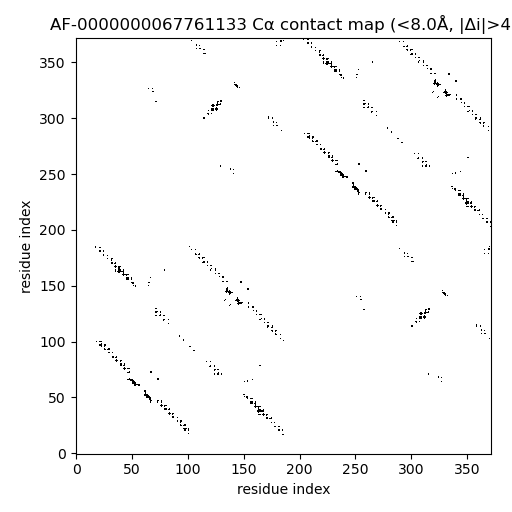LEU B 1 172 ? -5.84 10.234 1.953 1 97.44 172 LEU B O 1
ATOM 2683 N N . VAL B 1 173 ? -5.324 9.438 -0.055 1 96.62 173 VAL B N 1
ATOM 2684 C CA . VAL B 1 173 ? -4.156 10.297 -0.172 1 96.62 173 VAL B CA 1
ATOM 2685 C C . VAL B 1 173 ? -4.59 11.766 -0.161 1 96.62 173 VAL B C 1
ATOM 2687 O O . VAL B 1 173 ? -4.02 12.578 0.562 1 96.62 173 VAL B O 1
ATOM 2690 N N . LEU B 1 174 ? -5.582 12.055 -0.901 1 96.06 174 LEU B N 1
ATOM 2691 C CA . LEU B 1 174 ? -6.086 13.422 -0.98 1 96.06 174 LEU B CA 1
ATOM 2692 C C . LEU B 1 174 ? -6.629 13.883 0.369 1 96.06 174 LEU B C 1
ATOM 2694 O O . LEU B 1 174 ? -6.453 15.039 0.753 1 96.06 174 LEU B O 1
ATOM 2698 N N . LEU B 1 175 ? -7.293 13.008 1.055 1 96.31 175 LEU B N 1
ATOM 2699 C CA . LEU B 1 175 ? -7.816 13.336 2.377 1 96.31 175 LEU B CA 1
ATOM 2700 C C . LEU B 1 175 ? -6.688 13.727 3.326 1 96.31 175 LEU B C 1
ATOM 2702 O O . LEU B 1 175 ? -6.812 14.695 4.078 1 96.31 175 LEU B O 1
ATOM 2706 N N . ILE B 1 176 ? -5.629 12.992 3.289 1 95.06 176 ILE B N 1
ATOM 2707 C CA . ILE B 1 176 ? -4.48 13.273 4.145 1 95.06 176 ILE B CA 1
ATOM 2708 C C . ILE B 1 176 ? -3.92 14.656 3.816 1 95.06 176 ILE B C 1
ATOM 2710 O O . ILE B 1 176 ? -3.662 15.461 4.715 1 95.06 176 ILE B O 1
ATOM 2714 N N . ILE B 1 177 ? -3.838 14.922 2.525 1 92.38 177 ILE B N 1
ATOM 2715 C CA . ILE B 1 177 ? -3.287 16.203 2.082 1 92.38 177 ILE B CA 1
ATOM 2716 C C . ILE B 1 177 ? -4.223 17.328 2.494 1 92.38 177 ILE B C 1
ATOM 2718 O O . ILE B 1 177 ? -3.771 18.359 3.008 1 92.38 177 ILE B O 1
ATOM 2722 N N . LEU B 1 178 ? -5.496 17.219 2.281 1 91.81 178 LEU B N 1
ATOM 2723 C CA . LEU B 1 178 ? -6.473 18.25 2.625 1 91.81 178 LEU B CA 1
ATOM 2724 C C . LEU B 1 178 ? -6.441 18.547 4.117 1 91.81 178 LEU B C 1
ATOM 2726 O O . LEU B 1 178 ? -6.516 19.719 4.523 1 91.81 178 LEU B O 1
ATOM 2730 N N . SER B 1 179 ? -6.363 17.531 4.863 1 91.12 179 SER B N 1
ATOM 2731 C CA . SER B 1 179 ? -6.305 17.719 6.309 1 91.12 179 SER B CA 1
ATOM 2732 C C . SER B 1 179 ? -5.043 18.469 6.719 1 91.12 179 SER B C 1
ATOM 2734 O O . SER B 1 179 ? -5.086 19.344 7.602 1 91.12 179 SER B O 1
ATOM 2736 N N . ALA B 1 180 ? -3.938 18.141 6.125 1 88.62 180 ALA B N 1
ATOM 2737 C CA . ALA B 1 180 ? -2.684 18.828 6.426 1 88.62 180 ALA B CA 1
ATOM 2738 C C . ALA B 1 180 ? -2.77 20.297 6.055 1 88.62 180 ALA B C 1
ATOM 2740 O O . ALA B 1 180 ? -2.305 21.172 6.805 1 88.62 180 ALA B O 1
ATOM 2741 N N . VAL B 1 181 ? -3.373 20.578 4.93 1 87.62 181 VAL B N 1
ATOM 2742 C CA . VAL B 1 181 ? -3.529 21.953 4.484 1 87.62 181 VAL B CA 1
ATOM 2743 C C . VAL B 1 181 ? -4.441 22.719 5.445 1 87.62 181 VAL B C 1
ATOM 2745 O O . VAL B 1 181 ? -4.16 23.859 5.812 1 87.62 181 VAL B O 1
ATOM 2748 N N . ALA B 1 182 ? -5.496 22.141 5.836 1 86.75 182 ALA B N 1
ATOM 2749 C CA . ALA B 1 182 ? -6.441 22.766 6.754 1 86.75 182 ALA B CA 1
ATOM 2750 C C . ALA B 1 182 ? -5.77 23.109 8.078 1 86.75 182 ALA B C 1
ATOM 2752 O O . ALA B 1 182 ? -6.023 24.172 8.648 1 86.75 182 ALA B O 1
ATOM 2753 N N . ILE B 1 183 ? -4.914 22.266 8.547 1 84.19 183 ILE B N 1
ATOM 2754 C CA . ILE B 1 183 ? -4.207 22.484 9.805 1 84.19 183 ILE B CA 1
ATOM 2755 C C . ILE B 1 183 ? -3.211 23.625 9.648 1 84.19 183 ILE B C 1
ATOM 2757 O O . ILE B 1 183 ? -2.988 24.406 10.578 1 84.19 183 ILE B O 1
ATOM 2761 N N . SER B 1 184 ? -2.617 23.75 8.5 1 83.25 184 SER B N 1
ATOM 2762 C CA . SER B 1 184 ? -1.603 24.766 8.266 1 83.25 184 SER B CA 1
ATOM 2763 C C . SER B 1 184 ? -2.225 26.156 8.188 1 83.25 184 SER B C 1
ATOM 2765 O O . SER B 1 184 ? -1.526 27.172 8.328 1 83.25 184 SER B O 1
ATOM 2767 N N . ARG B 1 185 ? -3.471 26.234 7.902 1 79.19 185 ARG B N 1
ATOM 2768 C CA . ARG B 1 185 ? -4.133 27.531 7.742 1 79.19 185 ARG B CA 1
ATOM 2769 C C . ARG B 1 185 ? -4.707 28.016 9.07 1 79.19 185 ARG B C 1
ATOM 2771 O O . ARG B 1 185 ? -5.301 29.094 9.133 1 79.19 185 ARG B O 1
ATOM 2778 N N . ARG B 1 186 ? -4.484 27.344 10.023 1 71.81 186 ARG B N 1
ATOM 2779 C CA . ARG B 1 186 ? -4.949 27.844 11.32 1 71.81 186 ARG B CA 1
ATOM 2780 C C . ARG B 1 186 ? -3.967 28.844 11.914 1 71.81 186 ARG B C 1
ATOM 2782 O O . ARG B 1 186 ? -2.766 28.781 11.641 1 71.81 186 ARG B O 1
#

Solvent-accessible surface area (backbone atoms only — not comparable to full-atom values): 18174 Å² total; per-residue (Å²): 117,68,67,61,50,50,51,52,49,47,52,47,48,50,49,53,49,44,50,52,51,37,33,52,49,23,50,51,44,43,52,38,42,50,53,24,29,52,17,16,46,52,15,22,52,37,30,72,64,22,51,37,74,49,87,63,61,49,102,87,45,75,48,59,47,46,36,81,67,34,70,49,45,46,45,26,29,51,39,25,48,52,48,24,52,50,41,61,66,45,45,62,57,35,54,46,36,46,75,40,78,77,53,57,68,61,42,52,52,48,42,48,53,44,50,53,47,41,47,48,47,33,25,24,49,26,19,30,48,42,51,52,50,34,33,64,67,29,36,79,83,67,57,25,62,49,47,30,85,81,36,44,68,26,46,52,35,43,56,53,15,46,54,24,40,53,52,20,47,54,33,40,51,49,44,43,46,51,44,47,52,51,39,56,66,96,118,68,66,61,49,50,52,52,48,48,52,47,47,50,48,53,51,44,49,53,49,38,34,52,50,23,50,50,44,44,52,38,42,51,52,24,30,52,16,16,45,50,14,21,52,37,30,71,65,22,52,37,73,51,88,64,62,49,103,86,46,74,48,62,48,46,36,80,68,33,70,50,43,44,44,26,30,52,40,24,48,51,48,24,50,50,41,60,67,45,44,62,58,34,55,45,35,46,74,40,78,77,54,58,68,60,42,53,52,48,40,47,53,44,50,54,46,41,50,47,46,34,26,25,47,26,18,30,48,42,51,51,50,34,33,64,66,28,35,79,82,67,58,25,62,49,47,30,87,79,36,45,68,26,47,51,34,44,56,53,16,46,53,25,40,53,52,20,46,54,34,41,52,49,44,42,47,51,45,48,52,51,40,56,65,96

pLDDT: mean 89.06, std 12.56, range [55.12, 98.75]

InterPro domains:
  IPR006459 Casparian strip membrane protein [TIGR01569] (30-182)
  IPR006702 Casparian strip membrane protein domain [PF04535] (23-170)
  IPR044173 Casparian strip membrane protein/CASP-like protein [PTHR36488] (20-184)

Sequence (372 aa):
MMKAVSIESGEASKAIGHHGVNRGLSVFDLILRIVAIVGTLAGAVAMGTAEQTLPFVTQLVQFSAQYDDFDTFKLFVIVNAIICAYLALSLPFSIYHIMRSRAGKSRILLIFLDAIMLVLLTSGAS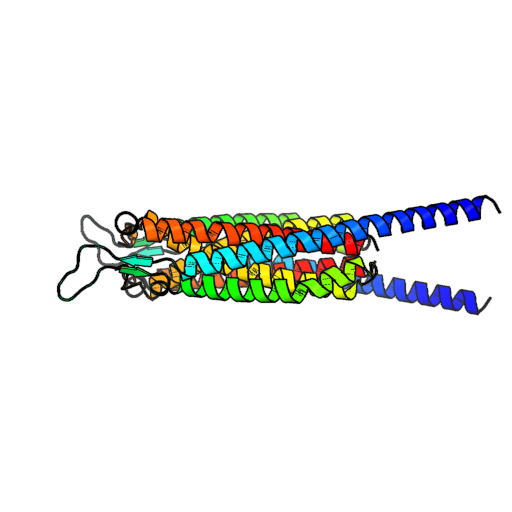AAAAIVYLAHNGNSSANWFSICQQYTDFCQRSAGSLIGSFGAMASLVLLIILSAVAISRRMMKAVSIESGEASKAIGHHGVNRGLSVFDLILRIVAIVGTLAGAVAMGTAEQTLPFVTQLVQFSAQYDDFDTFKLFVIVNAIICAYLALSLPFSIYHIMRSRAGKSRILLIFLDAIMLVLLTSGASAAAAIVYLAHNGNSSANWFSICQQYTDFCQRSAGSLIGSFGAMASLVLLIILSAVAISRR

Secondary structure (DSSP, 8-state):
-HHHHHHHHHHHHHHHHHHHHHHHHHHHHHHHHHHHHHHHHHHHHHHHT-EEEEEEE-SS-EEEEEGGG-HHHHHHHHHHHHHHHHHHHHHHHHHHHHH-TT-HHHHHHHHHHHHHHHHHHHHHHHHHHHHHHHHHH-BTTTTB---TTT-HHHHHHHHHHHHHHHHHHHHHHHHHHHHHHHHHT-/-HHHHHHHHHHHHHHHHHHHHHHHHHHHHHHHHHHHHHHHHHHHHHHHT-EEEEEEE-SS-EEEEEGGG-HHHHHHHHHHHHHHHHHHHHHHHHHHHHH-TT-HHHHHHHHHHHHHHHHHHHHHHHHHHHHHHHHHH-BTTTTB---TTT-HHHHHHHHHHHHHHHHHHHHHHHHHHHHHHHHHT-

Nearest PDB structures (foldseek):
  7rz5-assembly1_A  TM=4.158E-01  e=8.059E-02  Rattus norvegicus
  7rz4-assembly1_A  TM=4.364E-01  e=1.104E-01  Rattus norvegicus
  8oyv-assembly1_A  TM=5.486E-01  e=3.683E-01  synthetic construct
  9cpb-assembly1_6C  TM=2.115E-01  e=6.219E-01  Bos taurus
  7rz5-assembly1_A  TM=4.163E-01  e=1.097E-01  Rattus norvegicus

Foldseek 3Di:
DVVVVVVVVVVVVLVVVLLVVLLVLLVLLLVLLVLLLCLLVLLLVLQQAQKDWAPDDDPPDTDMDHSVVDPLSVLLNVLSVVLSVVSVVCNVVSVVCSVPLPPLVSLVVLLVVLVVSLVSLCVSLVSLVVVLVCLCPPDVVVPGDRPCVRVVRSSVSSVVSSVSSVSSSVSSVVSSVSSVVSNVSD/DVVVVVVVVVVVVLVVVLLVVLLVLLVLLLVLLVLLLCLLVLLLVLQQAQKDWFPDDDPPDTDMDHSVVDPLSVLLNVLSVVLSVVSVVCNVVSVVCSVPLPPLVSLVVLLVVLVVSLVSLCVSLVSLVVVLVCLCPPDVVVPGDRPCVRVVRSSVSSVVSSVSSVSSSVSSVVSSVSSVVSNVSD

Organism: Nicotiana tabacum (NCBI:txid4097)